Protein AF-A0A165L5D9-F1 (afdb_monomer_lite)

Secondary structure (DSSP, 8-state):
-----------HHHHHHHHHHTTTTTEEEESSSSPPP--TTEEE---TT---EEES--SEEEEEEEEB--SHHHHHHHHHHHHHHHT--TTTSEEEEEE--SS-TT------EEEEEE-SSEEEEESB-TTT--BSS--TT--TT--EEEEEEE-HHHHHHHHHHHHHH-B-SEEEES----

Structure (mmCIF, N/CA/C/O backbone):
data_AF-A0A165L5D9-F1
#
_entry.id   AF-A0A165L5D9-F1
#
loop_
_atom_site.group_PDB
_atom_site.id
_atom_site.type_symbol
_atom_site.label_atom_id
_atom_site.label_alt_id
_atom_site.label_comp_id
_atom_site.label_asym_id
_atom_site.label_entity_id
_atom_site.label_seq_id
_atom_site.pdbx_PDB_ins_code
_atom_site.Cartn_x
_atom_site.Cartn_y
_atom_site.Cartn_z
_atom_site.occupancy
_atom_site.B_iso_or_equiv
_atom_site.auth_seq_id
_atom_site.auth_comp_id
_atom_site.auth_asym_id
_atom_site.auth_atom_id
_atom_site.pdbx_PDB_model_num
ATOM 1 N N . MET A 1 1 ? -7.513 -12.158 38.162 1.00 38.25 1 MET A N 1
ATOM 2 C CA . MET A 1 1 ? -6.376 -11.273 37.814 1.00 38.25 1 MET A CA 1
ATOM 3 C C . MET A 1 1 ? -6.157 -11.327 36.309 1.00 38.25 1 MET A C 1
ATOM 5 O O . MET A 1 1 ? -6.462 -12.341 35.699 1.00 38.25 1 MET A O 1
ATOM 9 N N . LYS A 1 2 ? -5.777 -10.187 35.727 1.00 38.00 2 LYS A N 1
ATOM 10 C CA . LYS A 1 2 ? -5.901 -9.819 34.309 1.00 38.00 2 LYS A CA 1
ATOM 11 C C . LYS A 1 2 ? -5.107 -10.734 33.366 1.00 38.00 2 LYS A C 1
ATOM 13 O O . LYS A 1 2 ? -3.910 -10.903 33.547 1.00 38.00 2 LYS A O 1
ATOM 18 N N . SER A 1 3 ? -5.757 -11.205 32.306 1.00 52.75 3 SER A N 1
ATOM 19 C CA . SER A 1 3 ? -5.097 -11.640 31.074 1.00 52.75 3 SER A CA 1
ATOM 20 C C . SER A 1 3 ? -5.872 -11.054 29.903 1.00 52.75 3 SER A C 1
ATOM 22 O O . SER A 1 3 ? -7.063 -11.334 29.768 1.00 52.75 3 SER A O 1
ATOM 24 N N . LYS A 1 4 ? -5.217 -10.189 29.118 1.00 41.88 4 LYS A N 1
ATOM 25 C CA . LYS A 1 4 ? -5.437 -10.014 27.674 1.00 41.88 4 LYS A CA 1
ATOM 26 C C . LYS A 1 4 ? -4.463 -8.977 27.100 1.00 41.88 4 LYS A C 1
ATOM 28 O O . LYS A 1 4 ? -4.528 -7.803 27.439 1.00 41.88 4 LYS A O 1
ATOM 33 N N . LYS A 1 5 ? -3.625 -9.493 26.195 1.00 40.06 5 LYS A N 1
ATOM 34 C CA . LYS A 1 5 ? -3.037 -8.864 25.004 1.00 40.06 5 LYS A CA 1
ATOM 35 C C . LYS A 1 5 ? -2.279 -7.551 25.221 1.00 40.06 5 LYS A C 1
ATOM 37 O O . LYS A 1 5 ? -2.832 -6.467 25.074 1.00 40.06 5 LYS A O 1
ATOM 42 N N . GLY A 1 6 ? -0.966 -7.674 25.412 1.00 37.69 6 GLY A N 1
ATOM 43 C CA . GLY A 1 6 ? -0.057 -6.672 24.868 1.00 37.69 6 GLY A CA 1
ATOM 44 C C . GLY A 1 6 ? -0.219 -6.684 23.351 1.00 37.69 6 GLY A C 1
ATOM 45 O O . GLY A 1 6 ? 0.182 -7.639 22.692 1.00 37.69 6 GLY A O 1
ATOM 46 N N . GLN A 1 7 ? -0.894 -5.675 22.806 1.00 45.94 7 GLN A N 1
ATOM 47 C CA . GLN A 1 7 ? -0.720 -5.318 21.406 1.00 45.94 7 GLN A CA 1
ATOM 48 C C . GLN A 1 7 ? 0.755 -4.949 21.263 1.00 45.94 7 GLN A C 1
ATOM 50 O O . GLN A 1 7 ? 1.167 -3.899 21.756 1.00 45.94 7 GLN A O 1
ATOM 55 N N . ASN A 1 8 ? 1.557 -5.824 20.654 1.00 47.12 8 ASN A N 1
ATOM 56 C CA . ASN A 1 8 ? 2.861 -5.421 20.149 1.00 47.12 8 ASN A CA 1
ATOM 57 C C . ASN A 1 8 ? 2.582 -4.314 19.131 1.00 47.12 8 ASN A C 1
ATOM 59 O O . ASN A 1 8 ? 2.143 -4.589 18.018 1.00 47.12 8 ASN A O 1
ATOM 63 N N . GLN A 1 9 ? 2.744 -3.053 19.538 1.00 58.22 9 GLN A N 1
ATOM 64 C CA . GLN A 1 9 ? 2.878 -1.970 18.577 1.00 58.22 9 GLN A CA 1
ATOM 65 C C . GLN A 1 9 ? 4.081 -2.341 17.718 1.00 58.22 9 GLN A C 1
ATOM 67 O O . GLN A 1 9 ? 5.199 -2.384 18.230 1.00 58.22 9 GLN A O 1
ATOM 72 N N . LEU A 1 10 ? 3.831 -2.681 16.453 1.00 68.12 10 LEU A N 1
ATOM 73 C CA . LEU A 1 10 ? 4.887 -2.937 15.486 1.00 68.12 10 LEU A CA 1
ATOM 74 C C . LEU A 1 10 ? 5.806 -1.718 15.475 1.00 68.12 10 LEU A C 1
ATOM 76 O O . LEU A 1 10 ? 5.370 -0.587 15.234 1.00 68.12 10 LEU A O 1
ATOM 80 N N . ASP A 1 11 ? 7.066 -1.943 15.827 1.00 86.12 11 ASP A N 1
ATOM 81 C CA . ASP A 1 11 ? 8.052 -0.883 15.839 1.00 86.12 11 ASP A CA 1
ATOM 82 C C . ASP A 1 11 ? 8.324 -0.439 14.398 1.00 86.12 11 ASP A C 1
ATOM 84 O O . ASP A 1 11 ? 8.719 -1.236 13.547 1.00 86.12 11 ASP A O 1
ATOM 88 N N . ALA A 1 12 ? 8.116 0.851 14.129 1.00 84.69 12 ALA A N 1
ATOM 89 C CA . ALA A 1 12 ? 8.235 1.416 12.791 1.00 84.69 12 ALA A CA 1
ATOM 90 C C . ALA A 1 12 ? 9.619 1.155 12.180 1.00 84.69 12 ALA A C 1
ATOM 92 O O . ALA A 1 12 ? 9.710 0.922 10.979 1.00 84.69 12 ALA A O 1
ATOM 93 N N . SER A 1 13 ? 10.687 1.163 12.987 1.00 86.81 13 SER A N 1
ATOM 94 C CA . SER A 1 13 ? 12.038 0.914 12.477 1.00 86.81 13 SER A CA 1
ATOM 95 C C . SER A 1 13 ? 12.224 -0.532 12.012 1.00 86.81 13 SER A C 1
ATOM 97 O O . SER A 1 13 ? 12.784 -0.763 10.943 1.00 86.81 13 SER A O 1
ATOM 99 N N . THR A 1 14 ? 11.650 -1.481 12.754 1.00 90.00 14 THR A N 1
ATOM 100 C CA . THR A 1 14 ? 11.647 -2.905 12.406 1.00 90.00 14 THR A CA 1
ATOM 101 C C . THR A 1 14 ? 10.870 -3.166 11.115 1.00 90.00 14 THR A C 1
ATOM 103 O O . THR A 1 14 ? 11.371 -3.856 10.232 1.00 90.00 14 THR A O 1
ATOM 106 N N . VAL A 1 15 ? 9.683 -2.564 10.955 1.00 90.19 15 VAL A N 1
ATOM 107 C CA . VAL A 1 15 ? 8.884 -2.713 9.723 1.00 90.19 15 VAL A CA 1
ATOM 108 C C . VAL A 1 15 ? 9.616 -2.120 8.516 1.00 90.19 15 VAL A C 1
ATOM 110 O O . VAL A 1 15 ? 9.708 -2.763 7.473 1.00 90.19 15 VAL A O 1
ATOM 113 N N . ILE A 1 16 ? 10.187 -0.917 8.656 1.00 88.88 16 ILE A N 1
ATOM 114 C CA . ILE A 1 16 ? 10.978 -0.284 7.588 1.00 88.88 16 ILE A CA 1
ATOM 115 C C . ILE A 1 16 ? 12.134 -1.189 7.161 1.00 88.88 16 ILE A C 1
ATOM 117 O O . ILE A 1 16 ? 12.383 -1.331 5.964 1.00 88.88 16 ILE A O 1
ATOM 121 N N . GLN A 1 17 ? 12.846 -1.773 8.126 1.00 90.31 17 GLN A N 1
ATOM 122 C CA . GLN A 1 17 ? 13.971 -2.654 7.843 1.00 90.31 17 GLN A CA 1
ATOM 123 C C . GLN A 1 17 ? 13.511 -3.926 7.119 1.00 90.31 17 GLN A C 1
ATOM 125 O O . GLN A 1 17 ? 14.058 -4.235 6.065 1.00 90.31 17 GLN A O 1
ATOM 130 N N . SER A 1 18 ? 12.459 -4.588 7.611 1.00 91.88 18 SER A N 1
ATOM 131 C CA . SER A 1 18 ? 11.892 -5.794 6.989 1.00 91.88 18 SER A CA 1
ATOM 132 C C . SER A 1 18 ? 11.507 -5.556 5.529 1.00 91.88 18 SER A C 1
ATOM 134 O O . SER A 1 18 ? 11.919 -6.307 4.649 1.00 91.88 18 SER A O 1
ATOM 136 N N . LEU A 1 19 ? 10.785 -4.465 5.249 1.00 90.25 19 LEU A N 1
ATOM 137 C CA . LEU A 1 19 ? 10.354 -4.133 3.889 1.00 90.25 19 LEU A CA 1
ATOM 138 C C . LEU A 1 19 ? 11.521 -3.826 2.945 1.00 90.25 19 LEU A C 1
ATOM 140 O O . LEU A 1 19 ? 11.441 -4.107 1.751 1.00 90.25 19 LEU A O 1
ATOM 144 N N . ARG A 1 20 ? 12.614 -3.253 3.460 1.00 89.25 20 ARG A N 1
ATOM 145 C CA . ARG A 1 20 ? 13.830 -3.015 2.669 1.00 89.25 20 ARG A CA 1
ATOM 146 C C . ARG A 1 20 ? 14.585 -4.306 2.380 1.00 89.25 20 ARG A C 1
ATOM 148 O O . ARG A 1 20 ? 15.061 -4.479 1.265 1.00 89.25 20 ARG A O 1
ATOM 155 N N . GLU A 1 21 ? 14.689 -5.197 3.362 1.00 92.00 21 GLU A N 1
ATOM 156 C CA . GLU A 1 21 ? 15.375 -6.487 3.222 1.00 92.00 21 GLU A CA 1
ATOM 157 C C . GLU A 1 21 ? 14.625 -7.446 2.291 1.00 92.00 21 GLU A C 1
ATOM 159 O O . GLU A 1 21 ? 15.248 -8.184 1.533 1.00 92.00 21 GLU A O 1
ATOM 164 N N . GLN A 1 22 ? 13.292 -7.405 2.308 1.00 90.12 22 GLN A N 1
ATOM 165 C CA . GLN A 1 22 ? 12.433 -8.285 1.512 1.00 90.12 22 GLN A CA 1
ATOM 166 C C . GLN A 1 22 ? 12.027 -7.681 0.164 1.00 90.12 22 GLN A C 1
ATOM 168 O O . GLN A 1 22 ? 11.304 -8.319 -0.593 1.00 90.12 22 GLN A O 1
ATOM 173 N N . ARG A 1 23 ? 12.504 -6.475 -0.171 1.00 88.75 23 ARG A N 1
ATOM 174 C CA . ARG A 1 23 ? 12.065 -5.706 -1.345 1.00 88.75 23 ARG A CA 1
ATOM 175 C C . ARG A 1 23 ? 12.003 -6.527 -2.636 1.00 88.75 23 ARG A C 1
ATOM 177 O O . ARG A 1 23 ? 10.988 -6.488 -3.326 1.00 88.75 23 ARG A O 1
ATOM 184 N N . GLU A 1 24 ? 13.078 -7.236 -2.970 1.00 88.25 24 GLU A N 1
ATOM 185 C CA . GLU A 1 24 ? 13.145 -8.033 -4.204 1.00 88.25 24 GLU A CA 1
ATOM 186 C C . GLU A 1 24 ? 12.306 -9.314 -4.101 1.00 88.25 24 GLU A C 1
ATOM 188 O O . GLU A 1 24 ? 11.677 -9.708 -5.075 1.00 88.25 24 GLU A O 1
ATOM 193 N N . ALA A 1 25 ? 12.213 -9.920 -2.913 1.00 89.25 25 ALA A N 1
ATOM 194 C CA . ALA A 1 25 ? 11.383 -11.104 -2.680 1.00 89.25 25 ALA A CA 1
ATOM 195 C C . ALA A 1 25 ? 9.876 -10.804 -2.774 1.00 89.25 25 ALA A C 1
ATOM 197 O O . ALA A 1 25 ? 9.108 -11.657 -3.201 1.00 89.25 25 ALA A O 1
ATOM 198 N N . CYS A 1 26 ? 9.458 -9.589 -2.411 1.00 90.88 26 CYS A N 1
ATOM 199 C CA . CYS A 1 26 ? 8.082 -9.110 -2.559 1.00 90.88 26 CYS A CA 1
ATOM 200 C C . CYS A 1 26 ? 7.796 -8.542 -3.958 1.00 90.88 26 CYS A C 1
ATOM 202 O O . CYS A 1 26 ? 6.696 -8.035 -4.188 1.00 90.88 26 CYS A O 1
ATOM 204 N N . THR A 1 27 ? 8.784 -8.533 -4.863 1.00 90.75 27 THR A N 1
ATOM 205 C CA . THR A 1 27 ? 8.603 -7.964 -6.196 1.00 90.75 27 THR A CA 1
ATOM 206 C C . THR A 1 27 ? 7.996 -8.990 -7.143 1.00 90.75 27 THR A C 1
ATOM 208 O O . THR A 1 27 ? 8.592 -10.022 -7.435 1.00 90.75 27 THR A O 1
ATOM 211 N N . VAL A 1 28 ? 6.820 -8.655 -7.658 1.00 89.19 28 VAL A N 1
ATOM 212 C CA . VAL A 1 28 ? 6.086 -9.419 -8.673 1.00 89.19 28 VAL A CA 1
ATOM 213 C C . VAL A 1 28 ? 5.865 -8.526 -9.886 1.00 89.19 28 VAL A C 1
ATOM 215 O O . VAL A 1 28 ? 6.028 -7.309 -9.796 1.00 89.19 28 VAL A O 1
ATOM 218 N N . GLY A 1 29 ? 5.479 -9.081 -11.025 1.00 82.50 29 GLY A N 1
ATOM 219 C CA . GLY A 1 29 ? 5.170 -8.282 -12.198 1.00 82.50 29 GLY A CA 1
ATOM 220 C C . GLY A 1 29 ? 4.314 -9.008 -13.211 1.00 82.50 29 GLY A C 1
ATOM 221 O O . GLY A 1 29 ? 4.207 -10.227 -13.216 1.00 82.50 29 GLY A O 1
ATOM 222 N N . TYR A 1 30 ? 3.704 -8.201 -14.068 1.00 74.44 30 TYR A N 1
ATOM 223 C CA . TYR A 1 30 ? 2.910 -8.655 -15.198 1.00 74.44 30 TYR A CA 1
ATOM 224 C C . TYR A 1 30 ? 3.681 -8.235 -16.453 1.00 74.44 30 TYR A C 1
ATOM 226 O O . TYR A 1 30 ? 3.819 -7.043 -16.732 1.00 74.44 30 TYR A O 1
ATOM 234 N N . GLY A 1 31 ? 4.305 -9.219 -17.107 1.00 69.81 31 GLY A N 1
ATOM 235 C CA . GLY A 1 31 ? 5.307 -9.055 -18.167 1.00 69.81 31 GLY A CA 1
ATOM 236 C C . GLY A 1 31 ? 6.429 -10.100 -18.048 1.00 69.81 31 GLY A C 1
ATOM 237 O O . GLY A 1 31 ? 6.381 -10.972 -17.189 1.00 69.81 31 GLY A O 1
ATOM 238 N N . GLU A 1 32 ? 7.469 -10.019 -18.883 1.00 73.00 32 GLU A N 1
ATOM 239 C CA . GLU A 1 32 ? 8.522 -11.057 -18.936 1.00 73.00 32 GLU A CA 1
ATOM 240 C C . GLU A 1 32 ? 9.604 -10.937 -17.837 1.00 73.00 32 GLU A C 1
ATOM 242 O O . GLU A 1 32 ? 10.445 -11.823 -17.693 1.00 73.00 32 GLU A O 1
ATOM 247 N N . ARG A 1 33 ? 9.625 -9.836 -17.068 1.00 78.25 33 ARG A N 1
ATOM 248 C CA . ARG A 1 33 ? 10.761 -9.481 -16.189 1.00 78.25 33 ARG A CA 1
ATOM 249 C C . ARG A 1 33 ? 10.675 -10.013 -14.756 1.00 78.25 33 ARG A C 1
ATOM 251 O O . ARG A 1 33 ? 11.714 -10.259 -14.148 1.00 78.25 33 ARG A O 1
ATOM 258 N N . PHE A 1 34 ? 9.472 -10.152 -14.208 1.00 83.38 34 PHE A N 1
ATOM 259 C CA . PHE A 1 34 ? 9.237 -10.572 -12.822 1.00 83.38 34 PHE A CA 1
ATOM 260 C C . PHE A 1 34 ? 8.146 -11.648 -12.786 1.00 83.38 34 PHE A C 1
ATOM 262 O O . PHE A 1 34 ? 7.315 -11.672 -13.692 1.00 83.38 34 PHE A O 1
ATOM 269 N N . PRO A 1 35 ? 8.140 -12.535 -11.776 1.00 87.00 35 PRO A N 1
ATOM 270 C CA . PRO A 1 35 ? 7.096 -13.546 -11.642 1.00 87.00 35 PRO A CA 1
ATOM 271 C C . PRO A 1 35 ? 5.730 -12.903 -11.384 1.00 87.00 35 PRO A C 1
ATOM 273 O O . PRO A 1 35 ? 5.649 -11.854 -10.742 1.00 87.00 35 PRO A O 1
ATOM 276 N N . GLU A 1 36 ? 4.664 -13.559 -11.840 1.00 87.50 36 GLU A N 1
ATOM 277 C CA . GLU A 1 36 ? 3.294 -13.181 -11.483 1.00 87.50 36 GLU A CA 1
ATOM 278 C C . GLU A 1 36 ? 3.056 -13.333 -9.971 1.00 87.50 36 GLU A C 1
ATOM 280 O O . GLU A 1 36 ? 3.799 -14.015 -9.262 1.00 87.50 36 GLU A O 1
ATOM 285 N N . SER A 1 37 ? 2.030 -12.653 -9.458 1.00 86.38 37 SER A N 1
ATOM 286 C CA . SER A 1 37 ? 1.666 -12.750 -8.045 1.00 86.38 37 SER A CA 1
ATOM 287 C C . SER A 1 37 ? 0.872 -14.023 -7.768 1.00 86.38 37 SER A C 1
ATOM 289 O O . SER A 1 37 ? -0.106 -14.296 -8.455 1.00 86.38 37 SER A O 1
ATOM 291 N N . ASP A 1 38 ? 1.227 -14.728 -6.695 1.00 87.69 38 ASP A N 1
ATOM 292 C CA . ASP A 1 38 ? 0.452 -15.869 -6.193 1.00 87.69 38 ASP A CA 1
ATOM 293 C C . ASP A 1 38 ? -0.780 -15.449 -5.363 1.00 87.69 38 ASP A C 1
ATOM 295 O O . ASP A 1 38 ? -1.478 -16.319 -4.850 1.00 87.69 38 ASP A O 1
ATOM 299 N N . ALA A 1 39 ? -1.048 -14.145 -5.189 1.00 88.94 39 ALA A N 1
ATOM 300 C CA . ALA A 1 39 ? -2.196 -13.639 -4.430 1.00 88.94 39 ALA A CA 1
ATOM 301 C C . ALA A 1 39 ? -3.472 -13.668 -5.297 1.00 88.94 39 ALA A C 1
ATOM 303 O O . ALA A 1 39 ? -3.619 -12.811 -6.176 1.00 88.94 39 ALA A O 1
ATOM 304 N N . PRO A 1 40 ? -4.408 -14.615 -5.085 1.00 88.31 40 PRO A N 1
ATOM 305 C CA . PRO A 1 40 ? -5.563 -14.788 -5.969 1.00 88.31 40 PRO A CA 1
ATOM 306 C C . PRO A 1 40 ? -6.576 -13.636 -5.884 1.00 88.31 40 PRO A C 1
ATOM 308 O O . PRO A 1 40 ? -7.397 -13.466 -6.787 1.00 88.31 40 PRO A O 1
ATOM 311 N N . GLU A 1 41 ? -6.529 -12.832 -4.824 1.00 93.25 41 GLU A N 1
ATOM 312 C CA . GLU A 1 41 ? -7.374 -11.656 -4.643 1.00 93.25 41 GLU A CA 1
ATOM 313 C C . GLU A 1 41 ? -6.885 -10.446 -5.440 1.00 93.25 41 GLU A C 1
ATOM 315 O O . GLU A 1 41 ? -7.652 -9.502 -5.650 1.00 93.25 41 GLU A O 1
ATOM 320 N N . LEU A 1 42 ? -5.622 -10.439 -5.873 1.00 90.88 42 LEU A N 1
ATOM 321 C CA . LEU A 1 42 ? -5.059 -9.336 -6.636 1.00 90.88 42 LEU A CA 1
ATOM 322 C C . LEU A 1 42 ? -5.470 -9.470 -8.100 1.00 90.88 42 LEU A C 1
ATOM 324 O O . LEU A 1 42 ? -4.991 -10.339 -8.824 1.00 90.88 42 LEU A O 1
ATOM 328 N N . VAL A 1 43 ? -6.308 -8.550 -8.566 1.00 88.50 43 VAL A N 1
ATOM 329 C CA . VAL A 1 43 ? -6.632 -8.427 -9.986 1.00 88.50 43 VAL A CA 1
ATOM 330 C C . VAL A 1 43 ? -5.855 -7.254 -10.564 1.00 88.50 43 VAL A C 1
ATOM 332 O O . VAL A 1 43 ? -5.937 -6.130 -10.062 1.00 88.50 43 VAL A O 1
ATOM 335 N N . VAL A 1 44 ? -5.121 -7.515 -11.642 1.00 84.56 44 VAL A N 1
ATOM 336 C CA . VAL A 1 44 ? -4.409 -6.494 -12.415 1.00 84.56 44 VAL A CA 1
ATOM 337 C C . VAL A 1 44 ? -5.141 -6.274 -13.731 1.00 84.56 44 VAL A C 1
ATOM 339 O O . VAL A 1 44 ? -5.317 -7.198 -14.522 1.00 84.56 44 VAL A O 1
ATOM 342 N N . GLU A 1 45 ? -5.603 -5.047 -13.953 1.00 76.94 45 GLU A N 1
ATOM 343 C CA . GLU A 1 45 ? -6.353 -4.674 -15.147 1.00 76.94 45 GLU A CA 1
ATOM 344 C C . GLU A 1 45 ? -5.437 -4.021 -16.170 1.00 76.94 45 GLU A C 1
ATOM 346 O O . GLU A 1 45 ? -5.022 -2.873 -16.013 1.00 76.94 45 GLU A O 1
ATOM 351 N N . ASP A 1 46 ? -5.149 -4.724 -17.260 1.00 63.81 46 ASP A N 1
ATOM 352 C CA . ASP A 1 46 ? -4.443 -4.117 -18.378 1.00 63.81 46 ASP A CA 1
ATOM 353 C C . ASP A 1 46 ? -5.373 -3.153 -19.123 1.00 63.81 46 ASP A C 1
ATOM 355 O O . ASP A 1 46 ? -6.209 -3.545 -19.941 1.00 63.81 46 ASP A O 1
ATOM 359 N N . ASN A 1 47 ? -5.265 -1.865 -18.801 1.00 55.16 47 ASN A N 1
ATOM 360 C CA . ASN A 1 47 ? -5.874 -0.824 -19.597 1.00 55.16 47 ASN A CA 1
ATOM 361 C C . ASN A 1 47 ? -4.779 0.140 -20.089 1.00 55.16 47 ASN A C 1
ATOM 363 O O . ASN A 1 47 ? -3.917 0.614 -19.342 1.00 55.16 47 ASN A O 1
ATOM 367 N N . ASN A 1 48 ? -4.814 0.426 -21.393 1.00 45.53 48 ASN A N 1
ATOM 368 C CA . ASN A 1 48 ? -3.800 1.182 -22.140 1.00 45.53 48 ASN A CA 1
ATOM 369 C C . ASN A 1 48 ? -3.567 2.631 -21.648 1.00 45.53 48 ASN A C 1
ATOM 371 O O . ASN A 1 48 ? -2.738 3.349 -22.211 1.00 45.53 48 ASN A O 1
ATOM 375 N N . SER A 1 49 ? -4.290 3.096 -20.625 1.00 48.31 49 SER A N 1
ATOM 376 C CA . SER A 1 49 ? -4.215 4.463 -20.100 1.00 48.31 49 SER A CA 1
ATOM 377 C C . SER A 1 49 ? -3.740 4.560 -18.645 1.00 48.31 49 SER A C 1
ATOM 379 O O . SER A 1 49 ? -3.060 5.533 -18.328 1.00 48.31 49 SER A O 1
ATOM 381 N N . ALA A 1 50 ? -4.046 3.580 -17.787 1.00 51.12 50 ALA A N 1
ATOM 382 C CA . ALA A 1 50 ? -3.726 3.539 -16.356 1.00 51.12 50 ALA A CA 1
ATOM 383 C C . ALA A 1 50 ? -4.133 2.157 -15.786 1.00 51.12 50 ALA A C 1
ATOM 385 O O . ALA A 1 50 ? -5.290 1.961 -15.440 1.00 51.12 50 ALA A O 1
ATOM 386 N N . THR A 1 51 ? -3.243 1.158 -15.806 1.00 54.81 51 THR A N 1
ATOM 387 C CA . THR A 1 51 ? -3.530 -0.188 -15.275 1.00 54.81 51 THR A CA 1
ATOM 388 C C . THR A 1 51 ? -3.881 -0.087 -13.801 1.00 54.81 51 THR A C 1
ATOM 390 O O . THR A 1 51 ? -3.003 0.139 -12.964 1.00 54.81 51 THR A O 1
ATOM 393 N N . GLY A 1 52 ? -5.153 -0.344 -13.518 1.00 73.38 52 GLY A N 1
ATOM 394 C CA . GLY A 1 52 ? -5.681 -0.444 -12.175 1.00 73.38 52 GLY A CA 1
ATOM 395 C C . GLY A 1 52 ? -5.293 -1.766 -11.548 1.00 73.38 52 GLY A C 1
ATOM 396 O O . GLY A 1 52 ? -5.431 -2.823 -12.164 1.00 73.38 52 GLY A O 1
ATOM 397 N N . ILE A 1 53 ? -4.824 -1.719 -10.306 1.00 84.00 53 ILE A N 1
ATOM 398 C CA . ILE A 1 53 ? -4.914 -2.886 -9.435 1.00 84.00 53 ILE A CA 1
ATOM 399 C C . ILE A 1 53 ? -6.140 -2.768 -8.567 1.00 84.00 53 ILE A C 1
ATOM 401 O O . ILE A 1 53 ? -6.492 -1.676 -8.116 1.00 84.00 53 ILE A O 1
ATOM 405 N N . ARG A 1 54 ? -6.764 -3.908 -8.310 1.00 88.75 54 ARG A N 1
ATOM 406 C CA . ARG A 1 54 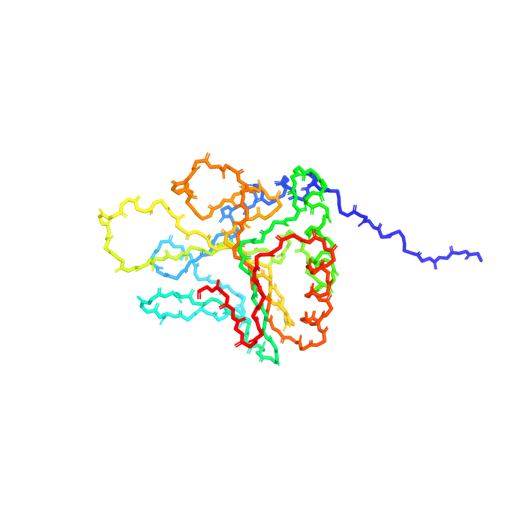? -7.948 -3.985 -7.475 1.00 88.75 54 ARG A CA 1
ATOM 407 C C . ARG A 1 54 ? -8.009 -5.297 -6.723 1.00 88.75 54 ARG A C 1
ATOM 409 O O . ARG A 1 54 ? -7.335 -6.267 -7.059 1.00 88.75 54 ARG A O 1
ATOM 416 N N . HIS A 1 55 ? -8.862 -5.298 -5.716 1.00 93.62 55 HIS A N 1
ATOM 417 C CA . HIS A 1 55 ? -9.229 -6.503 -5.002 1.00 93.62 55 HIS A CA 1
ATOM 418 C C . HIS A 1 55 ? -10.294 -7.288 -5.792 1.00 93.62 55 HIS A C 1
ATOM 420 O O . HIS A 1 55 ? -11.145 -6.694 -6.463 1.00 93.62 55 HIS A O 1
ATOM 426 N N . ALA A 1 56 ? -10.273 -8.619 -5.718 1.00 91.56 56 ALA A N 1
ATOM 427 C CA . ALA A 1 56 ? -11.252 -9.480 -6.382 1.00 91.56 56 ALA A CA 1
ATOM 428 C C . ALA A 1 56 ? -12.667 -9.276 -5.811 1.00 91.56 56 ALA A C 1
ATOM 430 O O . ALA A 1 56 ? -13.642 -9.199 -6.561 1.00 91.56 56 ALA A O 1
ATOM 431 N N . ASN A 1 57 ? -12.777 -9.122 -4.488 1.00 88.62 57 ASN A N 1
ATOM 432 C CA . ASN A 1 57 ? -13.986 -8.615 -3.843 1.00 88.62 57 ASN A CA 1
ATOM 433 C C . ASN A 1 57 ? -14.045 -7.086 -3.999 1.00 88.62 57 ASN A C 1
ATOM 435 O O . ASN A 1 57 ? -13.282 -6.377 -3.351 1.00 88.62 57 ASN A O 1
ATOM 439 N N . GLN A 1 58 ? -14.959 -6.595 -4.839 1.00 83.19 58 GLN A N 1
ATOM 440 C CA . GLN A 1 58 ? -15.163 -5.169 -5.133 1.00 83.19 58 GLN A CA 1
ATOM 441 C C . GLN A 1 58 ? -16.416 -4.598 -4.458 1.00 83.19 58 GLN A C 1
ATOM 443 O O . GLN A 1 58 ? -17.146 -3.801 -5.047 1.00 83.19 58 GLN A O 1
ATOM 448 N N . SER A 1 59 ? -16.728 -5.038 -3.239 1.00 91.88 59 SER A N 1
ATOM 449 C CA . SER A 1 59 ? -17.925 -4.553 -2.541 1.00 91.88 59 SER A CA 1
ATOM 450 C C . SER A 1 59 ? -17.891 -3.037 -2.303 1.00 91.88 59 SER A C 1
ATOM 452 O O . SER A 1 59 ? -18.943 -2.399 -2.286 1.00 91.88 59 SER A O 1
ATOM 454 N N . SER A 1 60 ? -16.701 -2.453 -2.133 1.00 94.81 60 SER A N 1
ATOM 455 C CA . SER A 1 60 ? -16.488 -1.006 -2.074 1.00 94.81 60 SER A CA 1
ATOM 456 C C . SER A 1 60 ? -15.081 -0.632 -2.539 1.00 94.81 60 SER A C 1
ATOM 458 O O . SER A 1 60 ? -14.142 -1.413 -2.380 1.00 94.81 60 SER A O 1
ATOM 460 N N . GLU A 1 61 ? -14.935 0.579 -3.079 1.00 93.62 61 GLU A N 1
ATOM 461 C CA . GLU A 1 61 ? -13.664 1.150 -3.529 1.00 93.62 61 GLU A CA 1
ATOM 462 C C . GLU A 1 61 ? -13.615 2.650 -3.212 1.00 93.62 61 GLU A C 1
ATOM 464 O O . GLU A 1 61 ? -14.585 3.380 -3.440 1.00 93.62 61 GLU A O 1
ATOM 469 N N . VAL A 1 62 ? -12.485 3.122 -2.689 1.00 94.00 62 VAL A N 1
ATOM 470 C CA . VAL A 1 62 ? -12.240 4.536 -2.390 1.00 94.00 62 VAL A CA 1
ATOM 471 C C . VAL A 1 62 ? -10.815 4.903 -2.770 1.00 94.00 62 VAL A C 1
ATOM 473 O O . VAL A 1 62 ? -9.862 4.204 -2.423 1.00 94.00 62 VAL A O 1
ATOM 476 N N . ALA A 1 63 ? -10.661 6.051 -3.419 1.00 91.50 63 ALA A N 1
ATOM 477 C CA . ALA A 1 63 ? -9.382 6.561 -3.868 1.00 91.50 63 ALA A CA 1
ATOM 478 C C . ALA A 1 63 ? -9.093 7.959 -3.310 1.00 91.50 63 ALA A C 1
ATOM 480 O O . ALA A 1 63 ? -9.992 8.788 -3.158 1.00 91.50 63 ALA A O 1
ATOM 481 N N . TYR A 1 64 ? -7.819 8.232 -3.047 1.00 90.38 64 TYR A N 1
ATOM 482 C CA . TYR A 1 64 ? -7.312 9.502 -2.550 1.00 90.38 64 TYR A CA 1
ATOM 483 C C . TYR A 1 64 ? -6.203 10.065 -3.444 1.00 90.38 64 TYR A C 1
ATOM 485 O O . TYR A 1 64 ? -5.235 9.370 -3.762 1.00 90.38 64 TYR A O 1
ATOM 493 N N . ASP A 1 65 ? -6.327 11.345 -3.796 1.00 84.69 65 ASP A N 1
ATOM 494 C CA . ASP A 1 65 ? -5.362 12.093 -4.608 1.00 84.69 65 ASP A CA 1
ATOM 495 C C . ASP A 1 65 ? -4.420 12.914 -3.714 1.00 84.69 65 ASP A C 1
ATOM 497 O O . ASP A 1 65 ? -4.837 13.460 -2.685 1.00 84.69 65 ASP A O 1
ATOM 501 N N . ILE A 1 66 ? -3.148 13.014 -4.116 1.00 81.94 66 ILE A N 1
ATOM 502 C CA . ILE A 1 66 ? -2.082 13.786 -3.454 1.00 81.94 66 ILE A CA 1
ATOM 503 C C . ILE A 1 66 ? -2.134 13.602 -1.927 1.00 81.94 66 ILE A C 1
ATOM 505 O O . ILE A 1 66 ? -2.317 14.547 -1.160 1.00 81.94 66 ILE A O 1
ATOM 509 N N . THR A 1 67 ? -1.967 12.359 -1.476 1.00 84.19 67 THR A N 1
ATOM 510 C CA . THR A 1 67 ? -2.137 11.971 -0.072 1.00 84.19 67 THR A CA 1
ATOM 511 C C . THR A 1 67 ? -0.820 11.752 0.650 1.00 84.19 67 THR A C 1
ATOM 513 O O . THR A 1 67 ? 0.034 10.980 0.214 1.00 84.19 67 THR A O 1
ATOM 516 N N . THR A 1 68 ? -0.659 12.400 1.805 1.00 85.69 68 THR A N 1
ATOM 517 C CA . THR A 1 68 ? 0.493 12.228 2.701 1.00 85.69 68 THR A CA 1
ATOM 518 C C . THR A 1 68 ? 0.055 11.981 4.142 1.00 85.69 68 THR A C 1
ATOM 520 O O . THR A 1 68 ? -0.887 12.599 4.624 1.00 85.69 68 THR A O 1
ATOM 523 N N . PHE A 1 69 ? 0.783 11.132 4.870 1.00 87.38 69 PHE A N 1
ATOM 524 C CA . PHE A 1 69 ? 0.583 10.910 6.312 1.00 87.38 69 PHE A CA 1
ATOM 525 C C . PHE A 1 69 ? 1.474 11.808 7.191 1.00 87.38 69 PHE A C 1
ATOM 527 O O . PHE A 1 69 ? 1.457 11.721 8.423 1.00 87.38 69 PHE A O 1
ATOM 534 N N . GLY A 1 70 ? 2.245 12.707 6.573 1.00 81.50 70 GLY A N 1
ATOM 535 C CA . GLY A 1 70 ? 3.299 13.484 7.222 1.00 81.50 70 GLY A CA 1
ATOM 536 C C . GLY A 1 70 ? 4.680 12.850 7.045 1.00 81.50 70 GLY A C 1
ATOM 537 O O . GLY A 1 70 ? 4.857 11.912 6.274 1.00 81.50 70 GLY A O 1
ATOM 538 N N . ALA A 1 71 ? 5.677 13.392 7.746 1.00 77.25 71 ALA A N 1
ATOM 539 C CA . ALA A 1 71 ? 7.079 13.015 7.577 1.00 77.25 71 ALA A CA 1
ATOM 540 C C . ALA A 1 71 ? 7.619 12.158 8.734 1.00 77.25 71 ALA A C 1
ATOM 542 O O . ALA A 1 71 ? 7.142 12.226 9.872 1.00 77.25 71 ALA A O 1
ATOM 543 N N . GLY A 1 72 ? 8.672 11.393 8.436 1.00 81.06 72 GLY A N 1
ATOM 544 C CA . GLY A 1 72 ? 9.429 10.612 9.413 1.00 81.06 72 GLY A CA 1
ATOM 545 C C . GLY A 1 72 ? 8.599 9.542 10.126 1.00 81.06 72 GLY A C 1
ATOM 546 O O . GLY A 1 72 ? 7.566 9.088 9.638 1.00 81.06 72 GLY A O 1
ATOM 547 N N . VAL A 1 73 ? 9.046 9.157 11.324 1.00 83.62 73 VAL A N 1
ATOM 548 C CA . VAL A 1 73 ? 8.447 8.068 12.119 1.00 83.62 73 VAL A CA 1
ATOM 549 C C . VAL A 1 73 ? 6.963 8.301 12.419 1.00 83.62 73 VAL A C 1
ATOM 551 O O . VAL A 1 73 ? 6.197 7.344 12.496 1.00 83.62 73 VAL A O 1
ATOM 554 N N . LEU A 1 74 ? 6.531 9.557 12.577 1.00 84.25 74 LEU A N 1
ATOM 555 C CA . LEU A 1 74 ? 5.122 9.867 12.821 1.00 84.25 74 LEU A CA 1
ATOM 556 C C . LEU A 1 74 ? 4.248 9.540 11.602 1.00 84.25 74 LEU A C 1
ATOM 558 O O . LEU A 1 74 ? 3.187 8.943 11.775 1.00 84.25 74 LEU A O 1
ATOM 562 N N . GLY A 1 75 ? 4.699 9.896 10.394 1.00 86.06 75 GLY A N 1
ATOM 563 C CA . GLY A 1 75 ? 4.004 9.549 9.151 1.00 86.06 75 GLY A CA 1
ATOM 564 C C . GLY A 1 75 ? 3.899 8.038 8.961 1.00 86.06 75 GLY A C 1
ATOM 565 O O . GLY A 1 75 ? 2.816 7.525 8.688 1.00 86.06 75 GLY A O 1
ATOM 566 N N . VAL A 1 76 ? 4.986 7.316 9.247 1.00 89.25 76 VAL A N 1
ATOM 567 C CA . VAL A 1 76 ? 4.999 5.847 9.206 1.00 89.25 76 VAL A CA 1
ATOM 568 C C . VAL A 1 76 ? 3.989 5.265 10.197 1.00 89.25 76 VAL A C 1
ATOM 570 O O . VAL A 1 76 ? 3.129 4.488 9.804 1.00 89.25 76 VAL A O 1
ATOM 573 N N . LYS A 1 77 ? 4.008 5.685 11.469 1.00 89.25 77 LYS A N 1
ATOM 574 C CA . LYS A 1 77 ? 3.065 5.191 12.495 1.00 89.25 77 LYS A CA 1
ATOM 575 C C . LYS A 1 77 ? 1.598 5.444 12.138 1.00 89.25 77 LYS A C 1
ATOM 577 O O . LYS A 1 77 ? 0.737 4.615 12.436 1.00 89.25 77 LYS A O 1
ATOM 582 N N . ARG A 1 78 ? 1.311 6.584 11.510 1.00 91.25 78 ARG A N 1
ATOM 583 C CA . ARG A 1 78 ? -0.023 6.921 11.003 1.00 91.25 78 ARG A CA 1
ATOM 584 C C . ARG A 1 78 ? -0.470 5.947 9.921 1.00 91.25 78 ARG A C 1
ATOM 586 O O . ARG A 1 78 ? -1.566 5.411 10.032 1.00 91.25 78 ARG A O 1
ATOM 593 N N . PHE A 1 79 ? 0.394 5.647 8.954 1.00 94.00 79 PHE A N 1
ATOM 594 C CA . PHE A 1 79 ? 0.080 4.659 7.924 1.00 94.00 79 PHE A CA 1
ATOM 595 C C . PHE A 1 79 ? -0.026 3.231 8.479 1.00 94.00 79 PHE A C 1
ATOM 597 O O . PHE A 1 79 ? -0.970 2.520 8.154 1.00 94.00 79 PHE A O 1
ATOM 604 N N . LEU A 1 80 ? 0.842 2.826 9.412 1.00 94.19 80 LEU A N 1
ATOM 605 C CA . LEU A 1 80 ? 0.706 1.529 10.092 1.00 94.19 80 LEU A CA 1
ATOM 606 C C . LEU A 1 80 ? -0.634 1.402 10.835 1.00 94.19 80 LEU A C 1
ATOM 608 O O . LEU A 1 80 ? -1.188 0.312 10.931 1.00 94.19 80 LEU A O 1
ATOM 612 N N . SER A 1 81 ? -1.194 2.514 11.320 1.00 95.12 81 SER A N 1
ATOM 613 C CA . SER A 1 81 ? -2.530 2.527 11.930 1.00 95.12 81 SER A CA 1
ATOM 614 C C . SER A 1 81 ? -3.660 2.346 10.905 1.00 95.12 81 SER A C 1
ATOM 616 O O . SER A 1 81 ? -4.737 1.881 11.278 1.00 95.12 81 SER A O 1
ATOM 618 N N . VAL A 1 82 ? -3.432 2.708 9.635 1.00 96.62 82 VAL A N 1
ATOM 619 C CA . VAL A 1 82 ? -4.339 2.409 8.513 1.00 96.62 82 VAL A CA 1
ATOM 620 C C . VAL A 1 82 ? -4.301 0.912 8.212 1.00 96.62 82 VAL A C 1
ATOM 622 O O . VAL A 1 82 ? -5.350 0.274 8.247 1.00 96.62 82 VAL A O 1
ATOM 625 N N . LEU A 1 83 ? -3.107 0.331 8.036 1.00 97.06 83 LEU A N 1
ATOM 626 C CA . LEU A 1 83 ? -2.946 -1.112 7.799 1.00 97.06 83 LEU A CA 1
ATOM 627 C C . LEU A 1 83 ? -3.538 -1.949 8.941 1.00 97.06 83 LEU A C 1
ATOM 629 O O . LEU A 1 83 ? -4.300 -2.883 8.712 1.00 97.06 83 LEU A O 1
ATOM 633 N N . GLN A 1 84 ? -3.310 -1.536 10.190 1.00 96.38 84 GLN A N 1
ATOM 634 C CA . GLN A 1 84 ? -3.910 -2.186 11.355 1.00 96.38 84 GLN A CA 1
ATOM 635 C C . GLN A 1 84 ? -5.448 -2.158 11.324 1.00 96.38 84 GLN A C 1
ATOM 637 O O . GLN A 1 84 ? -6.100 -3.083 11.812 1.00 96.38 84 GLN A O 1
ATOM 642 N N . ALA A 1 85 ? -6.053 -1.091 10.801 1.00 96.38 85 ALA A N 1
ATOM 643 C CA . ALA A 1 85 ? -7.504 -0.995 10.706 1.00 96.38 85 ALA A CA 1
ATOM 644 C C . ALA A 1 85 ? -8.079 -1.887 9.603 1.00 96.38 85 ALA A C 1
ATOM 646 O O . ALA A 1 85 ? -9.146 -2.465 9.835 1.00 96.38 85 ALA A O 1
ATOM 647 N N . ALA A 1 86 ? -7.337 -2.035 8.505 1.00 96.12 86 ALA A N 1
ATOM 648 C CA . ALA A 1 86 ? -7.594 -2.979 7.423 1.00 96.12 86 ALA A CA 1
ATOM 649 C C . ALA A 1 86 ? -7.345 -4.444 7.829 1.00 96.12 86 ALA A C 1
ATOM 651 O O . ALA A 1 86 ? -7.827 -5.350 7.168 1.00 96.12 86 ALA A O 1
ATOM 652 N N . GLY A 1 87 ? -6.630 -4.686 8.935 1.00 96.50 87 GLY A N 1
ATOM 653 C CA . GLY A 1 87 ? -6.249 -6.040 9.346 1.00 96.50 87 GLY A CA 1
ATOM 654 C C . GLY A 1 87 ? -5.077 -6.609 8.544 1.00 96.50 87 GLY A C 1
ATOM 655 O O . GLY A 1 87 ? -4.903 -7.820 8.536 1.00 96.50 87 GLY A O 1
ATOM 656 N N . LEU A 1 88 ? -4.288 -5.740 7.908 1.00 96.81 88 LEU A N 1
ATOM 657 C CA . LEU A 1 88 ? -3.137 -6.104 7.087 1.00 96.81 88 LEU A CA 1
ATOM 658 C C . LEU A 1 88 ? -1.857 -6.129 7.932 1.00 96.81 88 LEU A C 1
ATOM 660 O O . LEU A 1 88 ? -1.577 -5.180 8.680 1.00 96.81 88 LEU A O 1
ATOM 664 N N . ASP A 1 89 ? -1.069 -7.191 7.792 1.00 96.06 89 ASP A N 1
ATOM 665 C CA . ASP A 1 89 ? 0.293 -7.267 8.299 1.00 96.06 89 ASP A CA 1
ATOM 666 C C . ASP A 1 89 ? 1.227 -6.427 7.408 1.00 96.06 89 ASP A C 1
ATOM 668 O O . ASP A 1 89 ? 1.362 -6.688 6.210 1.00 96.06 89 ASP A O 1
ATOM 672 N N . PRO A 1 90 ? 1.911 -5.412 7.962 1.00 94.06 90 PRO A N 1
ATOM 673 C CA . PRO A 1 90 ? 2.745 -4.522 7.166 1.00 94.06 90 PRO A CA 1
ATOM 674 C C . PRO A 1 90 ? 3.913 -5.192 6.439 1.00 94.06 90 PRO A C 1
ATOM 676 O O . PRO A 1 90 ? 4.415 -4.586 5.494 1.00 94.06 90 PRO A O 1
ATOM 679 N N . CYS A 1 91 ? 4.370 -6.364 6.888 1.00 93.31 91 CYS A N 1
ATOM 680 C CA . CYS A 1 91 ? 5.508 -7.082 6.322 1.00 93.31 91 CYS A CA 1
ATOM 681 C C . CYS A 1 91 ? 5.069 -8.277 5.470 1.00 93.31 91 CYS A C 1
ATOM 683 O O . CYS A 1 91 ? 5.639 -8.498 4.407 1.00 93.31 91 CYS A O 1
ATOM 685 N N . CYS A 1 92 ? 4.091 -9.054 5.940 1.00 93.31 92 CYS A N 1
ATOM 686 C CA . CYS A 1 92 ? 3.698 -10.305 5.289 1.00 93.31 92 CYS A CA 1
ATOM 687 C C . CYS A 1 92 ? 2.713 -10.108 4.134 1.00 93.31 92 CYS A C 1
ATOM 689 O O . CYS A 1 92 ? 2.784 -10.858 3.167 1.00 93.31 92 CYS A O 1
ATOM 691 N N . ASP A 1 93 ? 1.862 -9.085 4.202 1.00 95.88 93 ASP A N 1
ATOM 692 C CA . ASP A 1 93 ? 0.812 -8.862 3.197 1.00 95.88 93 ASP A CA 1
ATOM 693 C C . ASP A 1 93 ? 1.280 -7.922 2.074 1.00 95.88 93 ASP A C 1
ATOM 695 O O . ASP A 1 93 ? 0.491 -7.482 1.240 1.00 95.88 93 ASP A O 1
ATOM 699 N N . TYR A 1 94 ? 2.565 -7.554 2.075 1.00 95.38 94 TYR A N 1
ATOM 700 C CA . TYR A 1 94 ? 3.129 -6.549 1.184 1.00 95.38 94 TYR A CA 1
ATOM 701 C C . TYR A 1 94 ? 3.571 -7.127 -0.163 1.00 95.38 94 TYR A C 1
ATOM 703 O O . TYR A 1 94 ? 4.365 -8.065 -0.237 1.00 95.38 94 TYR A O 1
ATOM 711 N N . ILE A 1 95 ? 3.147 -6.460 -1.234 1.00 93.12 95 ILE A N 1
ATOM 712 C CA . ILE A 1 95 ? 3.523 -6.743 -2.615 1.00 93.12 95 ILE A CA 1
ATOM 713 C C . ILE A 1 95 ? 4.067 -5.471 -3.267 1.00 93.12 95 ILE A C 1
ATOM 715 O O . ILE A 1 95 ? 3.502 -4.377 -3.158 1.00 93.12 95 ILE A O 1
ATOM 719 N N . ARG A 1 96 ? 5.171 -5.628 -3.997 1.00 91.00 96 ARG A N 1
ATOM 720 C CA . ARG A 1 96 ? 5.777 -4.594 -4.831 1.00 91.00 96 ARG A CA 1
ATOM 721 C C . ARG A 1 96 ? 5.569 -4.964 -6.293 1.00 91.00 96 ARG A C 1
ATOM 723 O O . ARG A 1 96 ? 6.235 -5.838 -6.832 1.00 91.00 96 ARG A O 1
ATOM 730 N N . LEU A 1 97 ? 4.625 -4.304 -6.937 1.00 87.19 97 LEU A N 1
ATOM 731 C CA . LEU A 1 97 ? 4.174 -4.683 -8.264 1.00 87.19 97 LEU A CA 1
ATOM 732 C C . LEU A 1 97 ? 4.923 -3.901 -9.341 1.00 87.19 97 LEU A C 1
ATOM 734 O O . LEU A 1 97 ? 4.731 -2.692 -9.461 1.00 87.19 97 LEU A O 1
ATOM 738 N N . TYR A 1 98 ? 5.746 -4.587 -10.129 1.00 82.81 98 TYR A N 1
ATOM 739 C CA . TYR A 1 98 ? 6.288 -4.074 -11.381 1.00 82.81 98 TYR A CA 1
ATOM 740 C C . TYR A 1 98 ? 5.206 -4.040 -12.454 1.00 82.81 98 TYR A C 1
ATOM 742 O O . TYR A 1 98 ? 4.493 -5.026 -12.665 1.00 82.81 98 TYR A O 1
ATOM 750 N N . ARG A 1 99 ? 5.155 -2.932 -13.191 1.00 73.12 99 ARG A N 1
ATOM 751 C CA . ARG A 1 99 ? 4.335 -2.811 -14.391 1.00 73.12 99 ARG A CA 1
ATOM 752 C C . ARG A 1 99 ? 5.216 -2.556 -15.605 1.00 73.12 99 ARG A C 1
ATOM 754 O O . ARG A 1 99 ? 5.865 -1.512 -15.686 1.00 73.12 99 ARG A O 1
ATOM 761 N N . ASP A 1 100 ? 5.150 -3.457 -16.579 1.00 66.06 100 ASP A N 1
ATOM 762 C CA . ASP A 1 100 ? 5.560 -3.123 -17.935 1.00 66.06 100 ASP A CA 1
ATOM 763 C C . ASP A 1 100 ? 4.449 -2.277 -18.570 1.00 66.06 100 ASP A C 1
ATOM 765 O O . ASP A 1 100 ? 3.334 -2.735 -18.804 1.00 66.06 100 ASP A O 1
ATOM 769 N N . LEU A 1 101 ? 4.723 -0.991 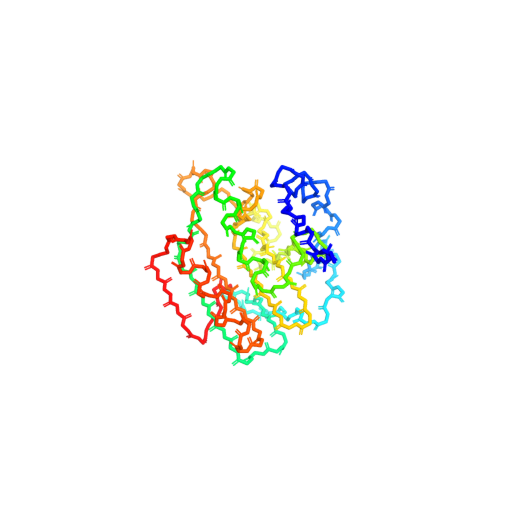-18.779 1.00 59.91 101 LEU A N 1
ATOM 770 C CA . LEU A 1 101 ? 3.758 -0.049 -19.341 1.00 59.91 101 LEU A CA 1
ATOM 771 C C . LEU A 1 101 ? 3.536 -0.240 -20.850 1.00 59.91 101 LEU A C 1
ATOM 773 O O . LEU A 1 101 ? 2.812 0.560 -21.444 1.00 59.91 101 LEU A O 1
ATOM 777 N N . GLY A 1 102 ? 4.184 -1.221 -21.491 1.00 51.50 102 GLY A N 1
ATOM 778 C CA . GLY A 1 102 ? 4.017 -1.499 -22.918 1.00 51.50 102 GLY A CA 1
ATOM 779 C C . GLY A 1 102 ? 4.432 -0.331 -23.821 1.00 51.50 102 GLY A C 1
ATOM 780 O O . GLY A 1 102 ? 4.074 -0.293 -24.996 1.00 51.50 102 GLY A O 1
ATOM 781 N N . ARG A 1 103 ? 5.182 0.649 -23.294 1.00 53.59 103 ARG A N 1
ATOM 782 C CA . ARG A 1 103 ? 5.589 1.868 -24.022 1.00 53.59 103 ARG A CA 1
ATOM 783 C C . ARG A 1 103 ? 6.906 1.724 -24.788 1.00 53.59 103 ARG A C 1
ATOM 785 O O . ARG A 1 103 ? 7.433 2.716 -25.276 1.00 53.59 103 ARG A O 1
ATOM 792 N N . GLY A 1 104 ? 7.380 0.492 -24.960 1.00 44.88 104 GLY A N 1
ATOM 793 C CA . GLY A 1 104 ? 8.587 0.170 -25.712 1.00 44.88 104 GLY A CA 1
ATOM 794 C C . GLY A 1 104 ? 9.820 0.056 -24.821 1.00 44.88 104 GLY A C 1
ATOM 795 O O . GLY A 1 104 ? 10.056 0.881 -23.939 1.00 44.88 104 GLY A O 1
ATOM 796 N N . VAL A 1 105 ? 10.609 -0.976 -25.118 1.00 45.53 105 VAL A N 1
ATOM 797 C CA . VAL A 1 105 ? 11.833 -1.435 -24.435 1.00 45.53 105 VAL A CA 1
ATOM 798 C C . VAL A 1 105 ? 12.940 -0.360 -24.376 1.00 45.53 105 VAL A C 1
ATOM 800 O O . VAL A 1 105 ? 13.882 -0.493 -23.605 1.00 45.53 105 VAL A O 1
ATOM 803 N N . ASP A 1 106 ? 12.795 0.736 -25.129 1.00 45.53 106 ASP A N 1
ATOM 804 C CA . ASP A 1 106 ? 13.804 1.795 -25.294 1.00 45.53 106 ASP A CA 1
ATOM 805 C C . ASP A 1 106 ? 13.488 3.105 -24.553 1.00 45.53 106 ASP A C 1
ATOM 807 O O . ASP A 1 106 ? 14.171 4.114 -24.746 1.00 45.53 106 ASP A O 1
ATOM 811 N N . THR A 1 107 ? 12.455 3.130 -23.707 1.00 44.06 107 THR A N 1
ATOM 812 C CA . THR A 1 107 ? 12.188 4.297 -22.859 1.00 44.06 107 THR A CA 1
ATOM 813 C C . THR A 1 107 ? 12.624 3.991 -21.433 1.00 44.06 107 THR A C 1
ATOM 815 O O . THR A 1 107 ? 11.971 3.211 -20.747 1.00 44.06 107 THR A O 1
ATOM 818 N N . ASP A 1 108 ? 13.708 4.640 -20.998 1.00 43.72 108 ASP A N 1
ATOM 819 C CA . ASP A 1 108 ? 14.307 4.652 -19.647 1.00 43.72 108 ASP A CA 1
ATOM 820 C C . ASP A 1 108 ? 13.359 5.237 -18.566 1.00 43.72 108 ASP A C 1
ATOM 822 O O . ASP A 1 108 ? 13.751 6.009 -17.685 1.00 43.72 108 ASP A O 1
ATOM 826 N N . TYR A 1 109 ? 12.067 4.905 -18.613 1.00 47.53 109 TYR A N 1
ATOM 827 C CA . TYR A 1 109 ? 11.194 5.085 -17.467 1.00 47.53 109 TYR A CA 1
ATOM 828 C C . TYR A 1 109 ? 11.680 4.118 -16.397 1.00 47.53 109 TYR A C 1
ATOM 830 O O . TYR A 1 109 ? 11.415 2.919 -16.453 1.00 47.53 109 TYR A O 1
ATOM 838 N N . GLN A 1 110 ? 12.448 4.668 -15.454 1.00 53.47 110 GLN A N 1
ATOM 839 C CA . GLN A 1 110 ? 12.814 4.023 -14.201 1.00 53.47 110 GLN A CA 1
ATOM 840 C C . GLN A 1 110 ? 11.645 3.170 -13.715 1.00 53.47 110 GLN A C 1
ATOM 842 O O . GLN A 1 110 ? 10.530 3.676 -13.600 1.00 53.47 110 GLN A O 1
ATOM 847 N N . ASP A 1 111 ? 11.919 1.892 -13.469 1.00 59.84 111 ASP A N 1
ATOM 848 C CA . ASP A 1 111 ? 10.946 0.878 -13.083 1.00 59.84 111 ASP A CA 1
ATOM 849 C C . ASP A 1 111 ? 9.794 1.445 -12.220 1.00 59.84 111 ASP A C 1
ATOM 851 O O . ASP A 1 111 ? 9.992 1.873 -11.077 1.00 59.84 111 ASP A O 1
ATOM 855 N N . HIS A 1 112 ? 8.584 1.473 -12.785 1.00 71.38 112 HIS A N 1
ATOM 856 C CA . HIS A 1 112 ? 7.389 1.958 -12.100 1.00 71.38 112 HIS A CA 1
ATOM 857 C C . HIS A 1 112 ? 6.817 0.842 -11.232 1.00 71.38 112 HIS A C 1
ATOM 859 O O . HIS A 1 112 ? 6.325 -0.166 -11.741 1.00 71.38 112 HIS A O 1
ATOM 865 N N . PHE A 1 113 ? 6.881 1.033 -9.915 1.00 81.19 113 PHE A N 1
ATOM 866 C CA . PHE A 1 113 ? 6.332 0.088 -8.952 1.00 81.19 113 PHE A CA 1
ATOM 867 C C . PHE A 1 113 ? 5.124 0.662 -8.228 1.00 81.19 113 PHE A C 1
ATOM 869 O O . PHE A 1 113 ? 5.183 1.773 -7.700 1.00 81.19 113 PHE A O 1
ATOM 876 N N . LEU A 1 114 ? 4.056 -0.126 -8.159 1.00 86.06 114 LEU A N 1
ATOM 877 C CA . LEU A 1 114 ? 2.984 0.087 -7.197 1.00 86.06 114 LEU A CA 1
ATOM 878 C C . LEU A 1 114 ? 3.291 -0.684 -5.915 1.00 86.06 114 LEU A C 1
ATOM 880 O O . LEU A 1 114 ? 3.926 -1.740 -5.927 1.00 86.06 114 LEU A O 1
ATOM 884 N N . HIS A 1 115 ? 2.832 -0.139 -4.798 1.00 90.50 115 HIS A N 1
ATOM 885 C CA . HIS A 1 115 ? 3.016 -0.714 -3.476 1.00 90.50 115 HIS A CA 1
ATOM 886 C C . HIS A 1 115 ? 1.651 -1.112 -2.935 1.00 90.50 115 HIS A C 1
ATOM 888 O O . HIS A 1 115 ? 0.806 -0.241 -2.747 1.00 90.50 115 HIS A O 1
ATOM 894 N N . ALA A 1 116 ? 1.427 -2.397 -2.695 1.00 93.31 116 ALA A N 1
ATOM 895 C CA . ALA A 1 116 ? 0.146 -2.901 -2.226 1.00 93.31 116 ALA A CA 1
ATOM 896 C C . ALA A 1 116 ? 0.309 -3.713 -0.942 1.00 93.31 116 ALA A C 1
ATOM 898 O O . ALA A 1 116 ? 1.313 -4.392 -0.753 1.00 93.31 116 ALA A O 1
ATOM 899 N N . TRP A 1 117 ? -0.698 -3.639 -0.081 1.00 96.38 117 TRP A N 1
ATOM 900 C CA . TRP A 1 117 ? -0.931 -4.586 0.999 1.00 96.38 117 TRP A CA 1
ATOM 901 C C . TRP A 1 117 ? -2.270 -5.259 0.735 1.00 96.38 117 TRP A C 1
ATOM 903 O O . TRP A 1 117 ? -3.263 -4.549 0.548 1.00 96.38 117 TRP A O 1
ATOM 913 N N . ILE A 1 118 ? -2.291 -6.587 0.671 1.00 96.44 118 ILE A N 1
ATOM 914 C CA . ILE A 1 118 ? -3.478 -7.349 0.279 1.00 96.44 118 ILE A CA 1
ATOM 915 C C . ILE A 1 118 ? -3.638 -8.623 1.113 1.00 96.44 118 ILE A C 1
ATOM 917 O O . ILE A 1 118 ? -2.660 -9.300 1.414 1.00 96.44 118 ILE A O 1
ATOM 921 N N . ASN A 1 119 ? -4.881 -8.940 1.461 1.00 96.25 119 ASN A N 1
ATOM 922 C CA . ASN A 1 119 ? -5.306 -10.225 2.012 1.00 96.25 119 ASN A CA 1
ATOM 923 C C . ASN A 1 119 ? -6.668 -10.619 1.407 1.00 96.25 119 ASN A C 1
ATOM 925 O O . ASN A 1 119 ? -7.148 -9.929 0.516 1.00 96.25 119 ASN A O 1
ATOM 929 N N . ASP A 1 120 ? -7.297 -11.673 1.933 1.00 96.25 120 ASP A N 1
ATOM 930 C CA . ASP A 1 120 ? -8.594 -12.215 1.492 1.00 96.25 120 ASP A CA 1
ATOM 931 C C . ASP A 1 120 ? -9.743 -11.181 1.415 1.00 96.25 120 ASP A C 1
ATOM 933 O O . ASP A 1 120 ? -10.716 -11.367 0.677 1.00 96.25 120 ASP A O 1
ATOM 937 N N . ASP A 1 121 ? -9.667 -10.106 2.205 1.00 96.94 121 ASP A N 1
ATOM 938 C CA . ASP A 1 121 ? -10.781 -9.188 2.430 1.00 96.94 121 ASP A CA 1
ATOM 939 C C . ASP A 1 121 ? -10.570 -7.793 1.825 1.00 96.94 121 ASP A C 1
ATOM 941 O O . ASP A 1 121 ? -11.551 -7.105 1.507 1.00 96.94 121 ASP A O 1
ATOM 945 N N . ILE A 1 122 ? -9.324 -7.320 1.729 1.00 97.19 122 ILE A N 1
ATOM 946 C CA . ILE A 1 122 ? -9.028 -5.925 1.394 1.00 97.19 122 ILE A CA 1
ATOM 947 C C . ILE A 1 122 ? -7.658 -5.733 0.740 1.00 97.19 122 ILE A C 1
ATOM 949 O O . ILE A 1 122 ? -6.669 -6.386 1.060 1.00 97.19 122 ILE A O 1
ATOM 953 N N . LEU A 1 123 ? -7.599 -4.730 -0.132 1.00 96.25 123 LEU A N 1
ATOM 954 C CA . LEU A 1 123 ? -6.400 -4.174 -0.737 1.00 96.25 123 LEU A CA 1
ATOM 955 C C . LEU A 1 123 ? -6.230 -2.709 -0.317 1.00 96.25 123 LEU A C 1
ATOM 957 O O . LEU A 1 123 ? -7.160 -1.906 -0.417 1.00 96.25 123 LEU A O 1
ATOM 961 N N . VAL A 1 124 ? -5.011 -2.348 0.084 1.00 95.56 124 VAL A N 1
ATOM 962 C CA . VAL A 1 124 ? -4.539 -0.964 0.213 1.00 95.56 124 VAL A CA 1
ATOM 963 C C . VAL A 1 124 ? -3.357 -0.776 -0.730 1.00 95.56 124 VAL A C 1
ATOM 965 O O . VAL A 1 124 ? -2.285 -1.330 -0.505 1.00 95.56 124 VAL A O 1
ATOM 968 N N . ALA A 1 125 ? -3.535 0.029 -1.771 1.00 92.62 125 ALA A N 1
ATOM 969 C CA . ALA A 1 125 ? -2.521 0.315 -2.778 1.00 92.62 125 ALA A CA 1
ATOM 970 C C . ALA A 1 125 ? -2.047 1.766 -2.706 1.00 92.62 125 ALA A C 1
ATOM 972 O O . ALA A 1 125 ? -2.813 2.675 -2.389 1.00 92.62 125 ALA A O 1
ATOM 973 N N . CYS A 1 126 ? -0.769 1.988 -2.992 1.00 89.38 126 CYS A N 1
ATOM 974 C CA . CYS A 1 126 ? -0.097 3.275 -2.924 1.00 89.38 126 CYS A CA 1
ATOM 975 C C . CYS A 1 126 ? 0.870 3.439 -4.103 1.00 89.38 126 CYS A C 1
ATOM 977 O O . CYS A 1 126 ? 1.658 2.540 -4.402 1.00 89.38 126 CYS A O 1
ATOM 979 N N . SER A 1 127 ? 0.891 4.625 -4.714 1.00 83.12 127 SER A N 1
ATOM 980 C CA . SER A 1 127 ? 1.916 4.961 -5.715 1.00 83.12 127 SER A CA 1
ATOM 981 C C . SER A 1 127 ? 3.288 5.206 -5.073 1.00 83.12 127 SER A C 1
ATOM 983 O O . SER A 1 127 ? 4.316 4.921 -5.670 1.00 83.12 127 SER A O 1
ATOM 985 N N . ASN A 1 128 ? 3.314 5.720 -3.840 1.00 84.25 128 ASN A N 1
ATOM 986 C CA . ASN A 1 128 ? 4.527 5.891 -3.041 1.00 84.25 128 ASN A CA 1
ATOM 987 C C . ASN A 1 128 ? 4.375 5.100 -1.745 1.00 84.25 128 ASN A C 1
ATOM 989 O O . ASN A 1 128 ? 3.358 5.249 -1.074 1.00 84.25 128 ASN A O 1
ATOM 993 N N . ASN A 1 129 ? 5.378 4.315 -1.361 1.00 88.38 129 ASN A N 1
ATOM 994 C CA . ASN A 1 129 ? 5.376 3.546 -0.124 1.00 88.38 129 ASN A CA 1
ATOM 995 C C . ASN A 1 129 ? 5.508 4.481 1.100 1.00 88.38 129 ASN A C 1
ATOM 997 O O . ASN A 1 129 ? 6.592 5.029 1.339 1.00 88.38 129 ASN A O 1
ATOM 1001 N N . PRO A 1 130 ? 4.457 4.651 1.930 1.00 87.31 130 PRO A N 1
ATOM 1002 C CA . PRO A 1 130 ? 4.504 5.576 3.066 1.00 87.31 130 PRO A CA 1
ATOM 1003 C C . PRO A 1 130 ? 5.364 5.075 4.235 1.00 87.31 130 PRO A C 1
ATOM 1005 O O . PRO A 1 130 ? 5.669 5.850 5.143 1.00 87.31 130 PRO A O 1
ATOM 1008 N N . VAL A 1 131 ? 5.745 3.792 4.235 1.00 89.00 131 VAL A N 1
ATOM 1009 C CA . VAL A 1 131 ? 6.602 3.178 5.256 1.00 89.00 131 VAL A CA 1
ATOM 1010 C C . VAL A 1 131 ? 8.072 3.386 4.909 1.00 89.00 131 VAL A C 1
ATOM 1012 O O . VAL A 1 131 ? 8.829 3.921 5.717 1.00 89.00 131 VAL A O 1
ATOM 1015 N N . THR A 1 132 ? 8.488 2.992 3.704 1.00 86.88 132 THR A N 1
ATOM 1016 C CA . THR A 1 132 ? 9.904 3.015 3.298 1.00 86.88 132 THR A CA 1
ATOM 1017 C C . THR A 1 132 ? 10.339 4.352 2.695 1.00 86.88 132 THR A C 1
ATOM 1019 O O . THR A 1 132 ? 11.535 4.665 2.722 1.00 86.88 132 THR A O 1
ATOM 1022 N N . GLY A 1 133 ? 9.386 5.141 2.186 1.00 79.00 133 GLY A N 1
ATOM 1023 C CA . GLY A 1 133 ? 9.617 6.388 1.455 1.00 79.00 133 GLY A CA 1
ATOM 1024 C C . GLY A 1 133 ? 9.992 6.196 -0.018 1.00 79.00 133 GLY A C 1
ATOM 1025 O O . GLY A 1 133 ? 10.324 7.180 -0.681 1.00 79.00 133 GLY A O 1
ATOM 1026 N N . GLU A 1 134 ? 9.969 4.959 -0.521 1.00 79.25 134 GLU A N 1
ATOM 1027 C CA . GLU A 1 134 ? 10.136 4.661 -1.947 1.00 79.25 134 GLU A CA 1
ATOM 1028 C C . GLU A 1 134 ? 8.943 5.208 -2.745 1.00 79.25 134 GLU A C 1
ATOM 1030 O O . GLU A 1 134 ? 7.814 5.202 -2.260 1.00 79.25 134 GLU A O 1
ATOM 1035 N N . GLY A 1 135 ? 9.187 5.732 -3.944 1.00 67.50 135 GLY A N 1
ATOM 1036 C CA . GLY A 1 135 ? 8.149 6.322 -4.790 1.00 67.50 135 GLY A CA 1
ATOM 1037 C C . GLY A 1 135 ? 8.141 5.740 -6.195 1.00 67.50 135 GLY A C 1
ATOM 1038 O O . GLY A 1 135 ? 9.143 5.177 -6.640 1.00 67.50 135 GLY A O 1
ATOM 1039 N N . CYS A 1 136 ? 7.027 5.928 -6.900 1.00 56.69 136 CYS A N 1
ATOM 1040 C CA . CYS A 1 136 ? 6.935 5.660 -8.331 1.00 56.69 136 CYS A CA 1
ATOM 1041 C C . CYS A 1 136 ? 7.690 6.765 -9.086 1.00 56.69 136 CYS A C 1
ATOM 1043 O O . CYS A 1 136 ? 7.150 7.851 -9.294 1.00 56.69 136 CYS A O 1
ATOM 1045 N N . SER A 1 137 ? 8.939 6.492 -9.481 1.00 40.69 137 SER A N 1
ATOM 1046 C CA . SER A 1 137 ? 9.878 7.415 -10.149 1.00 40.69 137 SER A CA 1
ATOM 1047 C C . SER A 1 137 ? 10.245 8.683 -9.352 1.00 40.69 137 SER A C 1
ATOM 1049 O O . SER A 1 137 ? 9.560 9.107 -8.417 1.00 40.69 137 SER A O 1
ATOM 1051 N N . GLU A 1 138 ? 11.373 9.311 -9.699 1.00 36.28 138 GLU A N 1
ATOM 1052 C CA . GLU A 1 138 ? 11.631 10.694 -9.302 1.00 36.28 138 GLU A CA 1
ATOM 1053 C C . GLU A 1 138 ? 10.496 11.562 -9.852 1.00 36.28 138 GLU A C 1
ATOM 1055 O O . GLU A 1 138 ? 10.476 11.894 -11.034 1.00 36.28 138 GLU A O 1
ATOM 1060 N N . ASN A 1 139 ? 9.531 11.928 -9.000 1.00 33.62 139 ASN A N 1
ATOM 1061 C CA . ASN A 1 139 ? 8.583 12.999 -9.294 1.00 33.62 139 ASN A CA 1
ATOM 1062 C C . ASN A 1 139 ? 9.331 14.111 -10.049 1.00 33.62 139 ASN A C 1
ATOM 1064 O O . ASN A 1 139 ? 10.352 14.589 -9.543 1.00 33.62 139 ASN A O 1
ATOM 1068 N N . HIS A 1 140 ? 8.796 14.583 -11.181 1.00 31.41 140 HIS A N 1
ATOM 1069 C CA . HIS A 1 140 ? 9.278 15.737 -11.966 1.00 31.41 140 HIS A CA 1
ATOM 1070 C C . HIS A 1 140 ? 9.418 17.058 -11.159 1.00 31.41 140 HIS A C 1
ATOM 1072 O O . HIS A 1 140 ? 9.604 18.135 -11.719 1.00 31.41 140 HIS A O 1
ATOM 1078 N N . CYS A 1 141 ? 9.335 17.002 -9.828 1.00 32.94 141 CYS A N 1
ATOM 1079 C CA . CYS A 1 141 ? 9.530 18.089 -8.880 1.00 32.94 141 CYS A CA 1
ATOM 1080 C C . CYS A 1 141 ? 10.568 17.786 -7.774 1.00 32.94 141 CYS A C 1
ATOM 1082 O O . CYS A 1 141 ? 10.651 18.552 -6.816 1.00 32.94 141 CYS A O 1
ATOM 1084 N N . GLY A 1 142 ? 11.358 16.705 -7.857 1.00 32.06 142 GLY A N 1
ATOM 1085 C CA . GLY A 1 142 ? 12.578 16.525 -7.049 1.00 32.06 142 GLY A CA 1
ATOM 1086 C C . GLY A 1 142 ? 12.389 16.460 -5.525 1.00 32.06 142 GLY A C 1
ATOM 1087 O O . GLY A 1 142 ? 13.294 16.819 -4.773 1.00 32.06 142 GLY A O 1
ATOM 1088 N N . GLN A 1 143 ? 11.222 16.032 -5.031 1.00 35.31 143 GLN A N 1
ATOM 1089 C CA . GLN A 1 143 ? 10.928 15.993 -3.594 1.00 35.31 143 GLN A CA 1
ATOM 1090 C C . GLN A 1 143 ? 10.668 14.560 -3.114 1.00 35.31 143 GLN A C 1
ATOM 1092 O O . GLN A 1 143 ? 9.596 13.999 -3.331 1.00 35.31 143 GLN A O 1
ATOM 1097 N N . LYS A 1 144 ? 11.667 13.982 -2.431 1.00 36.62 144 LYS A N 1
ATOM 1098 C CA . LYS A 1 144 ? 11.594 12.664 -1.780 1.00 36.62 144 LYS A CA 1
ATOM 1099 C C . LYS A 1 144 ? 10.405 12.603 -0.805 1.00 36.62 144 LYS A C 1
ATOM 1101 O O . LYS A 1 144 ? 10.287 13.459 0.071 1.00 36.62 144 LYS A O 1
ATOM 1106 N N . GLY A 1 145 ? 9.550 11.587 -0.953 1.00 44.16 145 GLY A N 1
ATOM 1107 C CA . GLY A 1 145 ? 8.506 11.222 0.016 1.00 44.16 145 GLY A CA 1
ATOM 1108 C C . GLY A 1 145 ? 7.238 12.085 0.039 1.00 44.16 145 GLY A C 1
ATOM 1109 O O . GLY A 1 145 ? 6.518 12.060 1.036 1.00 44.16 145 GLY A O 1
ATOM 1110 N N . LYS A 1 146 ? 6.949 12.875 -1.004 1.00 53.69 146 LYS A N 1
ATOM 1111 C CA . LYS A 1 146 ? 5.740 13.712 -1.029 1.00 53.69 146 LYS A CA 1
ATOM 1112 C C . LYS A 1 146 ? 4.565 13.012 -1.698 1.00 53.69 146 LYS A C 1
ATOM 1114 O O . LYS A 1 146 ? 4.747 12.330 -2.696 1.00 53.69 146 LYS A O 1
ATOM 1119 N N . ALA A 1 147 ? 3.411 13.197 -1.059 1.00 57.84 147 ALA A N 1
ATOM 1120 C CA . ALA A 1 147 ? 2.047 12.902 -1.474 1.00 57.84 147 ALA A CA 1
ATOM 1121 C C . ALA A 1 147 ? 1.863 11.987 -2.703 1.00 57.84 147 ALA A C 1
ATOM 1123 O O . ALA A 1 147 ? 2.203 12.370 -3.818 1.00 57.84 147 ALA A O 1
ATOM 1124 N N . GLY A 1 148 ? 1.299 10.799 -2.490 1.00 75.62 148 GLY A N 1
ATOM 1125 C CA . GLY A 1 148 ? 1.006 9.829 -3.549 1.00 75.62 148 GLY A CA 1
ATOM 1126 C C . GLY A 1 148 ? -0.488 9.572 -3.711 1.00 75.62 148 GLY A C 1
ATOM 1127 O O . GLY A 1 148 ? -1.303 10.079 -2.939 1.00 75.62 148 GLY A O 1
ATOM 1128 N N . TYR A 1 149 ? -0.835 8.759 -4.699 1.00 85.69 149 TYR A N 1
ATOM 1129 C CA . TYR A 1 149 ? -2.182 8.219 -4.840 1.00 85.69 149 TYR A CA 1
ATOM 1130 C C . TYR A 1 149 ? -2.348 7.025 -3.908 1.00 85.69 149 TYR A C 1
ATOM 1132 O O . TYR A 1 149 ? -1.421 6.220 -3.767 1.00 85.69 149 TYR A O 1
ATOM 1140 N N . ILE A 1 150 ? -3.513 6.919 -3.272 1.00 90.69 150 ILE A N 1
ATOM 1141 C CA . ILE A 1 150 ? -3.884 5.774 -2.436 1.00 90.69 150 ILE A CA 1
ATOM 1142 C C . ILE A 1 150 ? -5.229 5.249 -2.913 1.00 90.69 150 ILE A C 1
ATOM 1144 O O . ILE A 1 150 ? -6.148 6.033 -3.126 1.00 90.69 150 ILE A O 1
ATOM 1148 N N . GLY A 1 151 ? -5.360 3.936 -3.044 1.00 92.19 151 GLY A N 1
ATOM 1149 C CA . GLY A 1 151 ? -6.640 3.275 -3.272 1.00 92.19 151 GLY A CA 1
ATOM 1150 C C . GLY A 1 151 ? -6.878 2.197 -2.228 1.00 92.19 151 GLY A C 1
ATOM 1151 O O . GLY A 1 151 ? -5.943 1.527 -1.791 1.00 92.19 151 GLY A O 1
ATOM 1152 N N . VAL A 1 152 ? -8.132 2.058 -1.821 1.00 95.31 152 VAL A N 1
ATOM 1153 C CA . VAL A 1 152 ? -8.602 1.035 -0.891 1.00 95.31 152 VAL A CA 1
ATOM 1154 C C . VAL A 1 152 ? -9.791 0.339 -1.535 1.00 95.31 152 VAL A C 1
ATOM 1156 O O . VAL A 1 152 ? -10.753 1.011 -1.898 1.00 95.31 152 VAL A O 1
ATOM 1159 N N . GLY A 1 153 ? -9.735 -0.980 -1.686 1.00 95.12 153 GLY A N 1
ATOM 1160 C CA . GLY A 1 153 ? -10.810 -1.770 -2.291 1.00 95.12 153 GLY A CA 1
ATOM 1161 C C . GLY A 1 153 ? -10.972 -3.108 -1.583 1.00 95.12 153 GLY A C 1
ATOM 1162 O O . GLY A 1 153 ? -9.983 -3.649 -1.099 1.00 95.12 153 GLY A O 1
ATOM 1163 N N . GLY A 1 154 ? -12.194 -3.625 -1.476 1.00 95.12 154 GLY A N 1
ATOM 1164 C CA . GLY A 1 154 ? -12.446 -4.847 -0.707 1.00 95.12 154 GLY A CA 1
ATOM 1165 C C . GLY A 1 154 ? -13.857 -4.947 -0.137 1.00 95.12 154 GLY A C 1
ATOM 1166 O O . GLY A 1 154 ? -14.817 -4.381 -0.671 1.00 95.12 154 GLY A O 1
ATOM 1167 N N . ASP A 1 155 ? -13.960 -5.646 0.993 1.00 96.81 155 ASP A N 1
ATOM 1168 C CA . ASP A 1 155 ? -15.150 -5.683 1.841 1.00 96.81 155 ASP A CA 1
ATOM 1169 C C . ASP A 1 155 ? -15.585 -4.276 2.285 1.00 96.81 155 ASP A C 1
ATOM 1171 O O . ASP A 1 155 ? -14.785 -3.465 2.758 1.00 96.81 155 ASP A O 1
ATOM 1175 N N . GLY A 1 156 ? -16.885 -3.992 2.180 1.00 95.31 156 GLY A N 1
ATOM 1176 C CA . GLY A 1 156 ? -17.422 -2.652 2.409 1.00 95.31 156 GLY A CA 1
ATOM 1177 C C . GLY A 1 156 ? -17.176 -2.106 3.819 1.00 95.31 156 GLY A C 1
ATOM 1178 O O . GLY A 1 156 ? -16.825 -0.933 3.964 1.00 95.31 156 GLY A O 1
ATOM 1179 N N . GLN A 1 157 ? -17.305 -2.939 4.858 1.00 95.50 157 GLN A N 1
ATOM 1180 C CA . GLN A 1 157 ? -17.119 -2.491 6.243 1.00 95.50 157 GLN A CA 1
ATOM 1181 C C . GLN A 1 157 ? -15.643 -2.238 6.554 1.00 95.50 157 GLN A C 1
ATOM 1183 O O . GLN A 1 157 ? -15.301 -1.278 7.254 1.00 95.50 157 GLN A O 1
ATOM 1188 N N . LEU A 1 158 ? -14.750 -3.079 6.027 1.00 96.44 158 LEU A N 1
ATOM 1189 C CA . LEU A 1 158 ? -13.311 -2.878 6.181 1.00 96.44 158 LEU A CA 1
ATOM 1190 C C . LEU A 1 158 ? -12.813 -1.671 5.383 1.00 96.44 158 LEU A C 1
ATOM 1192 O O . LEU A 1 158 ? -12.003 -0.904 5.913 1.00 96.44 158 LEU A O 1
ATOM 1196 N N . VAL A 1 159 ? -13.328 -1.440 4.172 1.00 96.88 159 VAL A N 1
ATOM 1197 C CA . VAL A 1 159 ? -13.028 -0.238 3.377 1.00 96.88 159 VAL A CA 1
ATOM 1198 C C . VAL A 1 159 ? -13.466 1.021 4.133 1.00 96.88 159 VAL A C 1
ATOM 1200 O O . VAL A 1 159 ? -12.658 1.934 4.306 1.00 96.88 159 VAL A O 1
ATOM 1203 N N . GLU A 1 160 ? -14.685 1.072 4.678 1.00 96.69 160 GLU A N 1
ATOM 1204 C CA . GLU A 1 160 ? -15.173 2.214 5.474 1.00 96.69 160 GLU A CA 1
ATOM 1205 C C . GLU A 1 160 ? -14.292 2.480 6.710 1.00 96.69 160 GLU A C 1
ATOM 1207 O O . GLU A 1 160 ? -13.877 3.611 6.993 1.00 96.69 160 GLU A O 1
ATOM 1212 N N . LYS A 1 161 ? -13.935 1.423 7.441 1.00 97.25 161 LYS A N 1
ATOM 1213 C CA . LYS A 1 161 ? -13.070 1.526 8.621 1.00 97.25 161 LYS A CA 1
ATOM 1214 C C . LYS A 1 161 ? -11.658 2.004 8.266 1.00 97.25 161 LYS A C 1
ATOM 1216 O O . LYS A 1 161 ? -11.069 2.796 9.006 1.00 97.25 161 LYS A O 1
ATOM 1221 N N . THR A 1 162 ? -11.110 1.523 7.154 1.00 97.38 162 THR A N 1
ATOM 1222 C CA . THR A 1 162 ? -9.763 1.866 6.677 1.00 97.38 162 THR A CA 1
ATOM 1223 C C . THR A 1 162 ? -9.716 3.304 6.176 1.00 97.38 162 THR A C 1
ATOM 1225 O O . THR A 1 162 ? -8.851 4.076 6.589 1.00 97.38 162 THR A O 1
ATOM 1228 N N . THR A 1 163 ? -10.694 3.708 5.369 1.00 96.56 163 THR A N 1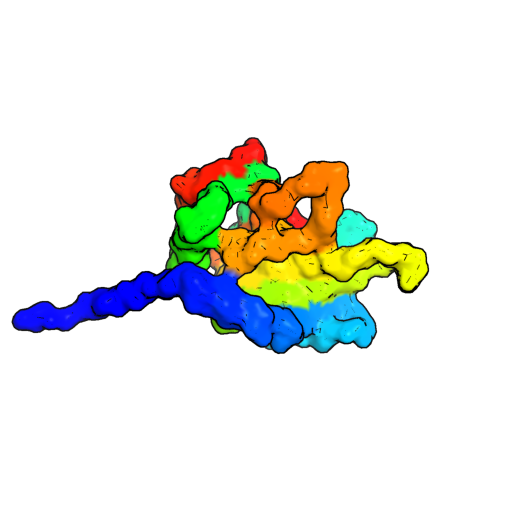
ATOM 1229 C CA . THR A 1 163 ? -10.830 5.078 4.851 1.00 96.56 163 THR A CA 1
ATOM 1230 C C . THR A 1 163 ? -11.039 6.088 5.976 1.00 96.56 163 THR A C 1
ATOM 1232 O O . THR A 1 163 ? -10.372 7.116 5.998 1.00 96.56 163 THR A O 1
ATOM 1235 N N . SER A 1 164 ? -11.814 5.746 7.010 1.00 97.31 164 SER A N 1
ATOM 1236 C CA . SER A 1 164 ? -11.940 6.570 8.224 1.00 97.31 164 SER A CA 1
ATOM 1237 C C . SER A 1 164 ? -10.595 6.815 8.928 1.00 97.31 164 SER A C 1
ATOM 1239 O O . SER A 1 164 ? -10.382 7.863 9.540 1.00 97.31 164 SER A O 1
ATOM 1241 N N . LYS A 1 165 ? -9.659 5.858 8.864 1.00 97.19 165 LYS A N 1
ATOM 1242 C CA . LYS A 1 165 ? -8.298 6.031 9.395 1.00 97.19 165 LYS A CA 1
ATOM 1243 C C . LYS A 1 165 ? -7.402 6.848 8.483 1.00 97.19 165 LYS A C 1
ATOM 1245 O O . LYS A 1 165 ? -6.567 7.584 9.004 1.00 97.19 165 LYS A O 1
ATOM 1250 N N . ILE A 1 166 ? -7.578 6.740 7.169 1.00 95.62 166 ILE A N 1
ATOM 1251 C CA . ILE A 1 166 ? -6.909 7.622 6.212 1.00 95.62 166 ILE A CA 1
ATOM 1252 C C . ILE A 1 166 ? -7.361 9.058 6.477 1.00 95.62 166 ILE A C 1
ATOM 1254 O O . ILE A 1 166 ? -6.520 9.882 6.814 1.00 95.62 166 ILE A O 1
ATOM 1258 N N . ASP A 1 167 ? -8.669 9.316 6.499 1.00 95.75 167 ASP A N 1
ATOM 1259 C CA . ASP A 1 167 ? -9.258 10.639 6.744 1.00 95.75 167 ASP A CA 1
ATOM 1260 C C . ASP A 1 167 ? -8.767 11.262 8.068 1.00 95.75 167 ASP A C 1
ATOM 1262 O O . ASP A 1 167 ? -8.529 12.465 8.157 1.00 95.75 167 ASP A O 1
ATOM 1266 N N . ALA A 1 168 ? -8.570 10.445 9.108 1.00 95.88 168 ALA A N 1
ATOM 1267 C CA . ALA A 1 168 ? -8.094 10.910 10.409 1.00 95.88 168 ALA A CA 1
ATOM 1268 C C . ALA A 1 168 ? -6.582 11.209 10.468 1.00 95.88 168 ALA A C 1
ATOM 1270 O O . ALA A 1 168 ? -6.139 11.946 11.356 1.00 95.88 168 ALA A O 1
ATOM 1271 N N . TYR A 1 169 ? -5.772 10.596 9.601 1.00 92.62 169 TYR A N 1
ATOM 1272 C CA . TYR A 1 169 ? -4.310 10.601 9.725 1.00 92.62 169 TYR A CA 1
ATOM 1273 C C . TYR A 1 169 ? -3.558 11.137 8.507 1.00 92.62 169 TYR A C 1
ATOM 1275 O O . TYR A 1 169 ? -2.345 11.362 8.613 1.00 92.62 169 TYR A O 1
ATOM 1283 N N . SER A 1 170 ? -4.235 11.354 7.384 1.00 90.12 170 SER A N 1
ATOM 1284 C CA . SER A 1 170 ? -3.655 11.906 6.169 1.00 90.12 170 SER A CA 1
ATOM 1285 C C . SER A 1 170 ? -4.021 13.376 5.964 1.00 90.12 170 SER A C 1
ATOM 1287 O O . SER A 1 170 ? -4.884 13.951 6.625 1.00 90.12 170 SER A O 1
ATOM 1289 N N . ASN A 1 171 ? -3.309 13.999 5.034 1.00 86.25 171 ASN A N 1
ATOM 1290 C CA . ASN A 1 171 ? -3.770 15.173 4.319 1.00 86.25 171 ASN A CA 1
ATOM 1291 C C . ASN A 1 171 ? -3.850 14.780 2.842 1.00 86.25 171 ASN A C 1
ATOM 1293 O O . ASN A 1 171 ? -2.845 14.331 2.280 1.00 86.25 171 ASN A O 1
ATOM 1297 N N . SER A 1 172 ? -5.035 14.916 2.259 1.00 86.69 172 SER A N 1
ATOM 1298 C CA . SER A 1 172 ? -5.358 14.521 0.889 1.00 86.69 172 SER A CA 1
ATOM 1299 C C . SER A 1 172 ? -5.984 15.705 0.169 1.00 86.69 172 SER A C 1
ATOM 1301 O O . SER A 1 172 ? -6.718 16.482 0.780 1.00 86.69 172 SER A O 1
ATOM 1303 N N . LYS A 1 173 ? -5.702 15.842 -1.127 1.00 84.94 173 LYS A N 1
ATOM 1304 C CA . LYS A 1 173 ? -6.306 16.900 -1.940 1.00 84.94 173 LYS A CA 1
ATOM 1305 C C . LYS A 1 173 ? -7.753 16.563 -2.291 1.00 84.94 173 LYS A C 1
ATOM 1307 O O . LYS A 1 173 ? -8.622 17.398 -2.084 1.00 84.94 173 LYS A O 1
ATOM 1312 N N . ASP A 1 174 ? -7.984 15.351 -2.790 1.00 84.94 174 ASP A N 1
ATOM 1313 C CA . ASP A 1 174 ? -9.300 14.875 -3.216 1.00 84.94 174 ASP A CA 1
ATOM 1314 C C . ASP A 1 174 ? -9.540 13.434 -2.738 1.00 84.94 174 ASP A C 1
ATOM 1316 O O . ASP A 1 174 ? -8.595 12.662 -2.544 1.00 84.94 174 ASP A O 1
ATOM 1320 N N . LYS A 1 175 ? -10.819 13.076 -2.574 1.00 90.56 175 LYS A N 1
ATOM 1321 C CA . LYS A 1 175 ? -11.317 11.729 -2.254 1.00 90.56 175 LYS A CA 1
ATOM 1322 C C . LYS A 1 175 ? -12.420 11.366 -3.252 1.00 90.56 175 LYS A C 1
ATOM 1324 O O . LYS A 1 175 ? -13.291 12.192 -3.517 1.00 90.56 175 LYS A O 1
ATOM 1329 N N . GLN A 1 176 ? -12.383 10.157 -3.806 1.00 88.56 176 GLN A N 1
ATOM 1330 C CA . GLN A 1 176 ? -13.370 9.649 -4.766 1.00 88.56 176 GLN A CA 1
ATOM 1331 C C . GLN A 1 176 ? -13.884 8.281 -4.316 1.00 88.56 176 GLN A C 1
ATOM 1333 O O . GLN A 1 176 ? -13.093 7.400 -3.997 1.00 88.56 176 GLN A O 1
ATOM 1338 N N . GLU A 1 177 ? -15.203 8.102 -4.303 1.00 90.56 177 GLU A N 1
ATOM 1339 C CA . GLU A 1 177 ? -15.858 6.821 -4.014 1.00 90.56 177 GLU A CA 1
ATOM 1340 C C . GLU A 1 177 ? -16.181 6.073 -5.317 1.00 90.56 177 GLU A C 1
ATOM 1342 O O . GLU A 1 177 ? -16.428 6.692 -6.356 1.00 90.56 177 GLU A O 1
ATOM 1347 N N . GLY A 1 178 ? -16.179 4.739 -5.263 1.00 82.69 178 GLY A N 1
ATOM 1348 C CA . GLY A 1 178 ? -16.452 3.859 -6.402 1.00 82.69 178 GLY A CA 1
ATOM 1349 C C . GLY A 1 178 ? -15.328 3.813 -7.439 1.00 82.69 178 GLY A C 1
ATOM 1350 O O . GLY A 1 178 ? -15.599 3.568 -8.615 1.00 82.69 178 GLY A O 1
ATOM 1351 N N . ARG A 1 179 ? -14.094 4.136 -7.031 1.00 75.94 179 ARG A N 1
ATOM 1352 C CA . ARG A 1 179 ? -12.901 4.130 -7.887 1.00 75.94 179 ARG A CA 1
ATOM 1353 C C . ARG A 1 179 ? -11.662 3.730 -7.093 1.00 75.94 179 ARG A C 1
ATOM 1355 O O . ARG A 1 179 ? -11.587 3.997 -5.895 1.00 75.94 179 ARG A O 1
ATOM 1362 N N . LEU A 1 180 ? -10.659 3.213 -7.802 1.00 73.50 180 LEU A N 1
ATOM 1363 C CA . LEU A 1 180 ? -9.261 3.126 -7.375 1.00 73.50 180 LEU A CA 1
ATOM 1364 C C . LEU A 1 180 ? -8.403 4.022 -8.286 1.00 73.50 180 LEU A C 1
ATOM 1366 O O . LEU A 1 180 ? -8.681 4.147 -9.476 1.00 73.50 180 LEU A O 1
ATOM 1370 N N . PHE A 1 181 ? -7.390 4.694 -7.732 1.00 64.19 181 PHE A N 1
ATOM 1371 C CA . PHE A 1 181 ? -6.480 5.558 -8.499 1.00 64.19 181 PHE A CA 1
ATOM 1372 C C . PHE A 1 181 ? -5.264 4.771 -8.999 1.00 64.19 181 PHE A C 1
ATOM 1374 O O . PHE A 1 181 ? -4.188 5.011 -8.469 1.00 64.19 181 PHE A O 1
ATOM 1381 N N . PHE A 1 182 ? -5.380 3.864 -9.974 1.00 59.91 182 PHE A N 1
ATOM 1382 C CA . PHE A 1 182 ? -4.208 3.206 -10.584 1.00 59.91 182 PHE A CA 1
ATOM 1383 C C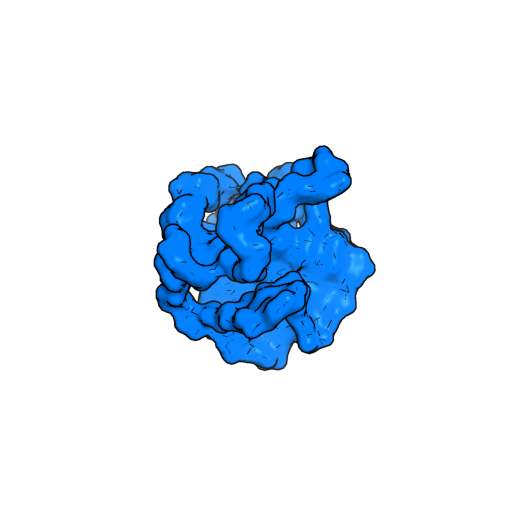 . PHE A 1 182 ? -4.456 2.893 -12.058 1.00 59.91 182 PHE A C 1
ATOM 1385 O O . PHE A 1 182 ? -5.626 2.592 -12.376 1.00 59.91 182 PHE A O 1
#

Foldseek 3Di:
DDDDDDPPLPQLVNLLVLCVVCVLVLEAEDDDPGHHDPAPQWDWADDLPATDIAGVAFPWKKKFFFKFLDDDPSRQSLVVVLCVLLVFDSNPQKHWYWYDSVPDPPDPQPTQTKIWGDDPFKIKIWQADSSNQRHRDCDPVRDGNTGIMIMMGGHPVSSVRSVVSSVVRMDTDDMDIPDGDD

Sequence (182 aa):
MKSKKGQNQLDASTVIQSLREQREACTVGYGERFPESDAPELVVEDNNSATGIRHANQSSEVAYDITTFGAGVLGVKRFLSVLQAAGLDPCCDYIRLYRDLGRGVDTDYQDHFLHAWINDDILVACSNNPVTGEGCSENHCGQKGKAGYIGVGGDGQLVEKTTSKIDAYSNSKDKQEGRLFF

pLDDT: mean 79.54, std 18.84, range [31.41, 97.38]

Radius of gyration: 16.13 Å; chains: 1; bounding box: 33×34×64 Å

=== Feature glossary ===
The record interleaves many kinds of information about one protein. Here is each kind framed as the question it answers.

Q: What does the local fold look like, residue by residue?
A: The Foldseek 3Di string encodes local tertiary geometry as a 20-letter alphabet — one character per residue — derived from the relative positions of nearby Cα atoms. Unlike the amino-acid sequence, 3Di is a direct function of the 3D structure, so two proteins with the same fold have similar 3Di strings even at low sequence identity.

Q: Which residues are in helices, strands, or loops?
A: The SS8 string is DSSP's per-residue secondary-structure call. α-helix (H) means an i→i+4 H-bond ladder; β-strand (E) means the residue participates in a β-sheet; 3₁₀ (G) and π (I) are tighter and wider helices; T/S are turns/bends; '-' is loop.

Q: How big and how compact is the whole molecule?
A: Radius of gyration (Rg) is the root-mean-square distance of Cα atoms from their centroid — a single number for overall size and compactness. A globular domain of N residues has Rg ≈ 2.2·N^0.38 Å; an extended or disordered chain has a much larger Rg. The Cα contact count is the number of residue pairs whose Cα atoms are within 8 Å and are more than four positions apart in sequence — a standard proxy for tertiary packing density. The bounding box is the smallest axis-aligned box enclosing all Cα atoms.

Q: Where is each backbone atom in 3D?
A: Structure coordinates are given as an mmCIF _atom_site loop: one row per atom with element, residue name, chain id, sequence number, and x/y/z p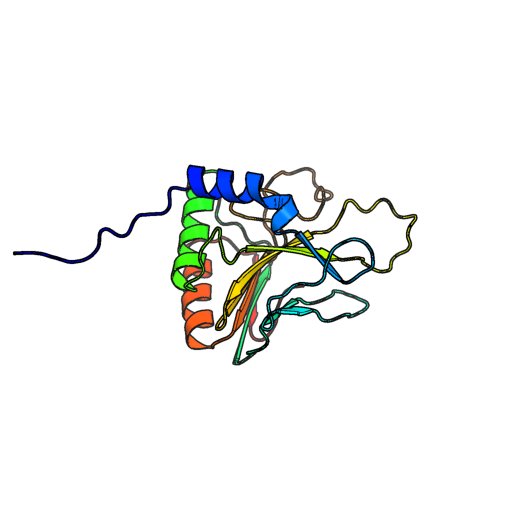osition in Å. Only the four main-chain atoms per residue are included here; side chains are omitted to keep the record compact.

Q: What is the amino-acid chain?
A: Primary structure: the covalent order of the twenty standard amino acids along the backbone. Two proteins with the same sequence will (almost always) fold to the same structure; two with 30% identity often share a fold but not the details.

Q: What if only a Cα trace is available?
A: Three-state secondary structure (P-SEA) collapses the eight DSSP classes into helix (a), strand (b), and coil (c). P-SEA assigns these from Cα geometry alone — distances and angles — without requiring backbone oxygens, so it works on any Cα trace.

Q: What family and function is it annotated with?
A: Database cross-references. InterPro integrates a dozen domain/family signature databases into unified entries with residue-range hits. GO terms attach function/process/location labels with evidence codes. CATH codes position the fold in a four-level structural taxonomy. Organism is the NCBI-taxonomy species name.

Q: How confident is the AlphaFold model at each residue?
A: pLDDT is the predicted lDDT-Cα score: AlphaFold's confidence that the local environment of each residue (all inter-atomic distances within 15 Å) is correctly placed. It is a per-residue number between 0 and 100, with higher meaning more reliable.

Q: How mobile is each atom in the crystal?
A: B-factor (Debye–Waller factor) reflects atomic displacement in the crystal lattice. It is an experimental observable (units Å²), not a prediction; low values mean the atom is pinned down, high values mean it moves or is heterogeneous across the crystal.

Q: Which residues are buried vs exposed?
A: SASA measures how much of the protein is reachable by solvent. It is computed by rolling a water-sized probe over the atomic surface and summing the exposed area (Å²). Per-residue SASA distinguishes core (buried, low SASA) from surface (exposed, high SASA) residues; total SASA is a whole-molecule size measure.

Q: What do the diagnostic plots show?
A: Plot images: a contact map (which residues are close in 3D, as an N×N binary image), a Ramachandran scatter (backbone torsion angles, revealing secondary-structure composition at a glance), and — for AlphaFold structures — a PAE heatmap (pairwise prediction confidence).

Q: What known structures does this most resemble?
A: The Foldseek neighbor list gives the closest experimentally determined structures in the PDB, ranked by structural alignment. TM-score near 1 means near-identical fold; near 0.3 means only rough topology match. This is how one finds what a novel AlphaFold prediction most resembles in the solved-structure universe.

Q: Are the domains correctly placed relative to each other?
A: Predicted aligned error is AlphaFold's pairwise confidence. Unlike pLDDT (per-residue), PAE is per-residue-pair and captures whether two parts of the structure are correctly placed relative to each other. Units are ångströms of expected positional error.

Q: What do the rendered images show?
A: Structure images are PyMOL renders from six orthogonal camera directions. Cartoon representation draws helices as coils and strands as arrows; sticks shows the backbone as bonds; surface shows the solvent-excluded envelope. Rainbow coloring maps sequence position to hue (blue→red, N→C); chain coloring assigns a distinct color per polypeptide.

Q: What are the backbone torsion angles?
A: φ (phi) and ψ (psi) are the two rotatable backbone dihedrals per residue: φ is the C(i-1)–N–Cα–C torsion, ψ is the N–Cα–C–N(i+1) torsion, both in degrees on (−180°, 180°]. α-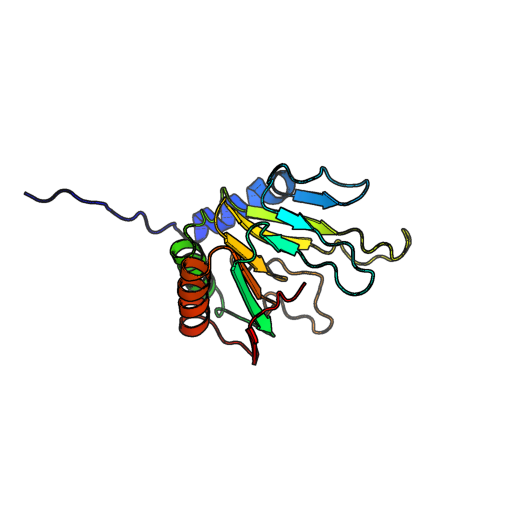helical residues cluster near (−60°, −45°); β-strand residues near (−120°, +130°). A Ramachandran plot is simply a scatter of (φ, ψ) for every residue.